Protein AF-K7LV09-F1 (afdb_monomer)

Foldseek 3Di:
DEEEEAEFDDDDPDDDDDDDDDDDDDDDDDDDDDDDDDDDDDDDDDDDDDDDDDDDDDDDDDDDDDDDDDDDDDDPPQRPCVRLLVLLVQQVVVPDQYEYEYQDQVVVVVSCVVSVHPHHYHYPLDLVVVLVVVVVVVDAYQEYHLDYFDFDQPDQDFDADPLQAGPGLCRQALSLLLNCVSCVVSNLPDPDPAGEYEREAAVCLFCVDPNQVPPPHADLAPQVCLLQRLNCPRAHVGRNSDHDGRNNRNSNSRLLSLLSLLCCCVPPCVPRVHAREYEHEPDPRPDNPDDPDPPPVSSHHSFYWYDDPPDDIDGDDGHPSSPPNVVSVVSSVSSCVSNVND

Nearest PDB structures (foldseek):
  7jk9-assembly1_A  TM=9.396E-01  e=6.382E-40  Arabidopsis thaliana
  6l1h-assembly1_A  TM=8.590E-01  e=7.031E-26  Thermosynechococcus vestitus BP-1
  6r48-assembly2_B  TM=8.684E-01  e=7.557E-25  Synechocystis sp. PCC 6803 substr. Kazusa
  6r48-assembly1_A  TM=8.499E-01  e=2.403E-24  Synechocystis sp. PCC 6803 substr. Kazusa
  6l1g-assembly1_A  TM=8.485E-01  e=1.772E-24  Synechocystis sp. PCC 6803 substr. Kazusa

Mean predicted aligned error: 14.55 Å

Organism: Glycine max (NCBI:txid3847)

Sequence (342 aa):
MVLQAASFPIAKEGKSGVSLRYTTMFGVSLSDTLKSDFSFSSLTCKREFQQKIGPLRVQSVATTTPGVTKASPEGKKTLRKGSLATAKALAETGKWHVIMTCRDFLKAERAAKSAGIAKEIVSLDSVRQFVDNFRQSGRPLDVLVCNAAVYLPTAREPTYTADGFELSVGTNHLGHFLLSRLLLEDLNKSDYPSKWLIIVGSITGNTNTLAGNVPPKANLGDLRGLAGGLNGLNTSAMIDGGSFDGTKAYKDSKVCNMFTMQEFHRRYHEETGITFASLYPGCIATTGLFREHIDPSLTKSGVYWSWNAASASFENQLSQEASDADKACKVWEISEKLTGLA

Structure (mmCIF, N/CA/C/O backbone):
data_AF-K7LV09-F1
#
_entry.id   AF-K7LV09-F1
#
loop_
_atom_site.group_PDB
_atom_site.id
_atom_site.type_symbol
_atom_site.label_atom_id
_atom_site.label_alt_id
_atom_site.label_comp_id
_atom_site.label_asym_id
_atom_site.label_entity_id
_atom_site.label_seq_id
_atom_site.pdbx_PDB_ins_code
_atom_site.Cartn_x
_atom_site.Cartn_y
_atom_site.Cartn_z
_atom_site.occupancy
_atom_site.B_iso_or_equiv
_atom_site.auth_seq_id
_atom_site.auth_comp_id
_atom_site.auth_asym_id
_atom_site.auth_atom_id
_atom_site.pdbx_PDB_model_num
ATOM 1 N N . MET A 1 1 ? -23.009 0.926 5.973 1.00 72.56 1 MET A N 1
ATOM 2 C CA . MET A 1 1 ? -22.756 0.209 4.707 1.00 72.56 1 MET A CA 1
ATOM 3 C C . MET A 1 1 ? -21.262 0.064 4.437 1.00 72.56 1 MET A C 1
ATOM 5 O O . MET A 1 1 ? -20.514 0.983 4.749 1.00 72.56 1 MET A O 1
ATOM 9 N N . VAL A 1 2 ? -20.840 -1.047 3.817 1.00 71.38 2 VAL A N 1
ATOM 10 C CA . VAL A 1 2 ? -19.471 -1.235 3.301 1.00 71.38 2 VAL A CA 1
ATOM 11 C C . VAL A 1 2 ? -19.471 -1.126 1.781 1.00 71.38 2 VAL A C 1
ATOM 13 O O . VAL A 1 2 ? -20.202 -1.854 1.108 1.00 71.38 2 VAL A O 1
ATOM 16 N N . LEU A 1 3 ? -18.617 -0.268 1.235 1.00 67.88 3 LEU A N 1
ATOM 17 C CA . LEU A 1 3 ? -18.354 -0.187 -0.194 1.00 67.88 3 LEU A CA 1
ATOM 18 C C . LEU A 1 3 ? -17.015 -0.848 -0.520 1.00 67.88 3 LEU A C 1
ATOM 20 O O . LEU A 1 3 ? -15.989 -0.473 0.042 1.00 67.88 3 LEU A O 1
ATOM 24 N N . GLN A 1 4 ? -17.004 -1.801 -1.451 1.00 68.50 4 GLN A N 1
ATOM 25 C CA . GLN A 1 4 ? -15.791 -2.506 -1.846 1.00 68.50 4 GLN A CA 1
ATOM 26 C C . GLN A 1 4 ? -15.524 -2.406 -3.351 1.00 68.50 4 GLN A C 1
ATOM 28 O O . GLN A 1 4 ? -16.256 -2.978 -4.162 1.00 68.50 4 GLN A O 1
ATOM 33 N N . ALA A 1 5 ? -14.402 -1.777 -3.710 1.00 62.22 5 ALA A N 1
ATOM 34 C CA . ALA A 1 5 ? -13.913 -1.741 -5.084 1.00 62.22 5 ALA A CA 1
ATOM 35 C C . ALA A 1 5 ? -13.233 -3.059 -5.478 1.00 62.22 5 ALA A C 1
ATOM 37 O O . ALA A 1 5 ? -12.285 -3.519 -4.829 1.00 62.22 5 ALA A O 1
ATOM 38 N N . ALA A 1 6 ? -13.704 -3.678 -6.562 1.00 56.94 6 ALA A N 1
ATOM 39 C CA . ALA A 1 6 ? -13.216 -4.952 -7.073 1.00 56.94 6 ALA A CA 1
ATOM 40 C C . ALA A 1 6 ? -12.794 -4.861 -8.552 1.00 56.94 6 ALA A C 1
ATOM 42 O O . ALA A 1 6 ? -13.498 -4.335 -9.409 1.00 56.94 6 ALA A O 1
ATOM 43 N N . SER A 1 7 ? -11.643 -5.456 -8.880 1.00 52.06 7 SER A N 1
ATOM 44 C CA . SER A 1 7 ? -11.254 -5.762 -10.262 1.00 52.06 7 SER A CA 1
ATOM 45 C C . SER A 1 7 ? -11.253 -7.274 -10.461 1.00 52.06 7 SER A C 1
ATOM 47 O O . SER A 1 7 ? -10.705 -8.007 -9.639 1.00 52.06 7 SER A O 1
ATOM 49 N N . PHE A 1 8 ? -11.848 -7.744 -11.559 1.00 30.09 8 PHE A N 1
ATOM 50 C CA . PHE A 1 8 ? -11.848 -9.159 -11.926 1.00 30.09 8 PHE A CA 1
ATOM 51 C C . PHE A 1 8 ? -11.031 -9.377 -13.212 1.00 30.09 8 PHE A C 1
ATOM 53 O O . PHE A 1 8 ? -11.475 -8.951 -14.279 1.00 30.09 8 PHE A O 1
ATOM 60 N N . PRO A 1 9 ? -9.894 -10.095 -13.182 1.00 29.08 9 PRO A N 1
ATOM 61 C CA . PRO A 1 9 ? -9.030 -10.278 -14.356 1.00 29.08 9 PRO A CA 1
ATOM 62 C C . PRO A 1 9 ? -9.709 -11.108 -15.450 1.00 29.08 9 PRO A C 1
ATOM 64 O O . PRO A 1 9 ? -10.251 -12.175 -15.156 1.00 29.08 9 PRO A O 1
ATOM 67 N N . ILE A 1 10 ? -9.733 -10.631 -16.701 1.00 27.73 10 ILE A N 1
ATOM 68 C CA . ILE A 1 10 ? -10.264 -11.365 -17.867 1.00 27.73 10 ILE A CA 1
ATOM 69 C C . ILE A 1 10 ? -9.417 -12.628 -18.081 1.00 27.73 10 ILE A C 1
ATOM 71 O O . ILE A 1 10 ? -8.216 -12.529 -18.310 1.00 27.73 10 ILE A O 1
ATOM 75 N N . ALA A 1 11 ? -10.029 -13.812 -18.025 1.00 26.08 11 ALA A N 1
ATOM 76 C CA . ALA A 1 11 ? -9.411 -15.025 -18.551 1.00 26.08 11 ALA A CA 1
ATOM 77 C C . ALA A 1 11 ? -9.856 -15.169 -20.013 1.00 26.08 11 ALA A C 1
ATOM 79 O O . ALA A 1 11 ? -11.049 -15.323 -20.268 1.00 26.08 11 ALA A O 1
ATOM 80 N N . LYS A 1 12 ? -8.925 -15.098 -20.970 1.00 28.14 12 LYS A N 1
ATOM 81 C CA . LYS A 1 12 ? -9.181 -15.564 -22.340 1.00 28.14 12 LYS A CA 1
ATOM 82 C C . LYS A 1 12 ? -9.049 -17.088 -22.351 1.00 28.14 12 LYS A C 1
ATOM 84 O O . LYS A 1 12 ? -7.968 -17.607 -22.086 1.00 28.14 12 LYS A O 1
ATOM 89 N N . GLU A 1 13 ? -10.124 -17.800 -22.671 1.00 25.55 13 GLU A N 1
ATOM 90 C CA . GLU A 1 13 ? -10.036 -19.199 -23.099 1.00 25.55 13 GLU A CA 1
ATOM 91 C C . GLU A 1 13 ? -9.519 -19.231 -24.544 1.00 25.55 13 GLU A C 1
ATOM 93 O O . GLU A 1 13 ? -10.256 -18.973 -25.490 1.00 25.55 13 GLU A O 1
ATOM 98 N N . GLY A 1 14 ? -8.224 -19.497 -24.719 1.00 29.97 14 GLY A N 1
ATOM 99 C CA . GLY A 1 14 ? -7.644 -19.826 -26.019 1.00 29.97 14 GLY A CA 1
ATOM 100 C C . GLY A 1 14 ? -7.705 -21.333 -26.237 1.00 29.97 14 GLY A C 1
ATOM 101 O O . GLY A 1 14 ? -6.955 -22.072 -25.603 1.00 29.97 14 GLY A O 1
ATOM 102 N N . LYS A 1 15 ? -8.615 -21.784 -27.106 1.00 30.14 15 LYS A N 1
ATOM 103 C CA . LYS A 1 15 ? -8.678 -23.167 -27.597 1.00 30.14 15 LYS A CA 1
ATOM 104 C C . LYS A 1 15 ? -7.378 -23.523 -28.329 1.00 30.14 15 LYS A C 1
ATOM 106 O O . LYS A 1 15 ? -6.890 -22.744 -29.143 1.00 30.14 15 LYS A O 1
ATOM 111 N N . SER A 1 16 ? -6.850 -24.709 -28.048 1.00 24.95 16 SER A N 1
ATOM 112 C CA . SER A 1 16 ? -5.755 -25.345 -28.776 1.00 24.95 16 SER A CA 1
ATOM 113 C C . SER A 1 16 ? -6.162 -25.655 -30.222 1.00 24.95 16 SER A C 1
ATOM 115 O O . SER A 1 16 ? -7.205 -26.257 -30.468 1.00 24.95 16 SER A O 1
ATOM 117 N N . GLY A 1 17 ? -5.314 -25.266 -31.173 1.00 29.50 17 GLY A N 1
ATOM 118 C CA . GLY A 1 17 ? -5.399 -25.632 -32.585 1.00 29.50 17 GLY A CA 1
ATOM 119 C C . GLY A 1 17 ? -3.986 -25.824 -33.131 1.00 29.50 17 GLY A C 1
ATOM 120 O O . GLY A 1 17 ? -3.149 -24.932 -33.039 1.00 29.50 17 GLY A O 1
ATOM 121 N N . VAL A 1 18 ? -3.717 -27.035 -33.598 1.00 28.56 18 VAL A N 1
ATOM 122 C CA . VAL A 1 18 ? -2.423 -27.586 -34.008 1.00 28.56 18 VAL A CA 1
ATOM 123 C C . VAL A 1 18 ? -2.047 -27.149 -35.437 1.00 28.56 18 VAL A C 1
ATOM 125 O O . VAL A 1 18 ? -2.887 -27.209 -36.320 1.00 28.56 18 VAL A O 1
ATOM 128 N N . SER A 1 19 ? -0.763 -26.795 -35.619 1.00 24.34 19 SER A N 1
ATOM 129 C CA . SER A 1 19 ? 0.124 -26.966 -36.798 1.00 24.34 19 SER A CA 1
ATOM 130 C C . SER A 1 19 ? -0.291 -26.462 -38.197 1.00 24.34 19 SER A C 1
ATOM 132 O O . SER A 1 19 ? -1.225 -26.982 -38.791 1.00 24.34 19 SER A O 1
ATOM 134 N N . LEU A 1 20 ? 0.532 -25.597 -38.812 1.00 28.39 20 LEU A N 1
ATOM 135 C CA . LEU A 1 20 ? 1.513 -25.990 -39.850 1.00 28.39 20 LEU A CA 1
ATOM 136 C C . LEU A 1 20 ? 2.449 -24.803 -40.178 1.00 28.39 20 LEU A C 1
ATOM 138 O O . LEU A 1 20 ? 2.003 -23.666 -40.298 1.00 28.39 20 LEU A O 1
ATOM 142 N N . ARG A 1 21 ? 3.755 -25.062 -40.318 1.00 21.75 21 ARG A N 1
ATOM 143 C CA . ARG A 1 21 ? 4.769 -24.102 -40.800 1.00 21.75 21 ARG A CA 1
ATOM 144 C C . ARG A 1 21 ? 4.755 -24.048 -42.330 1.00 21.75 21 ARG A C 1
ATOM 146 O O . ARG A 1 21 ? 4.717 -25.115 -42.925 1.00 21.75 21 ARG A O 1
ATOM 153 N N . TYR A 1 22 ? 4.952 -22.871 -42.927 1.00 26.91 22 TYR A N 1
ATOM 154 C CA . TYR A 1 22 ? 5.697 -22.709 -44.185 1.00 26.91 22 TYR A CA 1
ATOM 155 C C . TYR A 1 22 ? 6.374 -21.328 -44.226 1.00 26.91 22 TYR A C 1
ATOM 157 O O . TYR A 1 22 ? 5.780 -20.317 -43.861 1.00 26.91 22 TYR A O 1
ATOM 165 N N . THR A 1 23 ? 7.638 -21.327 -44.644 1.00 24.98 23 THR A N 1
ATOM 166 C CA . THR A 1 23 ? 8.554 -20.184 -44.771 1.00 24.98 23 THR A CA 1
ATOM 167 C C . THR A 1 23 ? 8.863 -19.983 -46.254 1.00 24.98 23 THR A C 1
ATOM 169 O O . THR A 1 23 ? 9.223 -20.978 -46.874 1.00 24.98 23 THR A O 1
ATOM 172 N N . THR A 1 24 ? 8.794 -18.751 -46.783 1.00 30.28 24 THR A N 1
ATOM 173 C CA . THR A 1 24 ? 9.610 -18.174 -47.894 1.00 30.28 24 THR A CA 1
ATOM 174 C C . THR A 1 24 ? 9.089 -16.748 -48.205 1.00 30.28 24 THR A C 1
ATOM 176 O O . THR A 1 24 ? 7.888 -16.563 -48.324 1.00 30.28 24 THR A O 1
ATOM 179 N N . MET A 1 25 ? 9.864 -15.664 -48.031 1.00 28.52 25 MET A N 1
ATOM 180 C CA . MET A 1 25 ? 10.903 -15.044 -48.894 1.00 28.52 25 MET A CA 1
ATOM 181 C C . MET A 1 25 ? 10.372 -13.937 -49.846 1.00 28.52 25 MET A C 1
ATOM 183 O O . MET A 1 25 ? 9.674 -14.235 -50.802 1.00 28.52 25 MET A O 1
ATOM 187 N N . PHE A 1 26 ? 10.837 -12.700 -49.580 1.00 27.25 26 PHE A N 1
ATOM 188 C CA . PHE A 1 26 ? 11.112 -11.541 -50.468 1.00 27.25 26 PHE A CA 1
ATOM 189 C C . PHE A 1 26 ? 10.008 -10.838 -51.297 1.00 27.25 26 PHE A C 1
ATOM 191 O O . PHE A 1 26 ? 9.290 -11.469 -52.059 1.00 27.25 26 PHE A O 1
ATOM 198 N N . GLY A 1 27 ? 10.029 -9.487 -51.286 1.00 30.02 27 GLY A N 1
ATOM 199 C CA . GLY A 1 27 ? 9.662 -8.679 -52.470 1.00 30.02 27 GLY A CA 1
ATOM 200 C C . GLY A 1 27 ? 8.940 -7.331 -52.267 1.00 30.02 27 GLY A C 1
ATOM 201 O O . GLY A 1 27 ? 7.735 -7.266 -52.430 1.00 30.02 27 GLY A O 1
ATOM 202 N N . VAL A 1 28 ? 9.700 -6.275 -51.944 1.00 30.17 28 VAL A N 1
ATOM 203 C CA . VAL A 1 28 ? 9.671 -4.880 -52.474 1.00 30.17 28 VAL A CA 1
ATOM 204 C C . VAL A 1 28 ? 8.333 -4.175 -52.854 1.00 30.17 28 VAL A C 1
ATOM 206 O O . VAL A 1 28 ? 7.691 -4.524 -53.832 1.00 30.17 28 VAL A O 1
ATOM 209 N N . SER A 1 29 ? 8.062 -3.083 -52.110 1.00 26.50 29 SER A N 1
ATOM 210 C CA . SER A 1 29 ? 7.637 -1.692 -52.452 1.00 26.50 29 SER A CA 1
ATOM 211 C C . SER A 1 29 ? 6.651 -1.361 -53.597 1.00 26.50 29 SER A C 1
ATOM 213 O O . SER A 1 29 ? 6.913 -1.706 -54.743 1.00 26.50 29 SER A O 1
ATOM 215 N N . LEU A 1 30 ? 5.652 -0.496 -53.324 1.00 31.62 30 LEU A N 1
ATOM 216 C CA . LEU A 1 30 ? 5.519 0.860 -53.913 1.00 31.62 30 LEU A CA 1
ATOM 217 C C . LEU A 1 30 ? 4.360 1.661 -53.274 1.00 31.62 30 LEU A C 1
ATOM 219 O O . LEU A 1 30 ? 3.471 1.108 -52.635 1.00 31.62 30 LEU A O 1
ATOM 223 N N . SER A 1 31 ? 4.469 2.981 -53.398 1.00 30.03 31 SER A N 1
ATOM 224 C CA . SER A 1 31 ? 3.721 4.075 -52.775 1.00 30.03 31 SER A CA 1
ATOM 225 C C . SER A 1 31 ? 2.291 4.271 -53.302 1.00 30.03 31 SER A C 1
ATOM 227 O O . SER A 1 31 ? 1.969 3.821 -54.393 1.00 30.03 31 SER A O 1
ATOM 229 N N . ASP A 1 32 ? 1.440 4.979 -52.546 1.00 32.97 32 ASP A N 1
ATOM 230 C CA . ASP A 1 32 ? 0.919 6.302 -52.948 1.00 32.97 32 ASP A CA 1
ATOM 231 C C . ASP A 1 32 ? -0.101 6.859 -51.939 1.00 32.97 32 ASP A C 1
ATOM 233 O O . ASP A 1 32 ? -0.883 6.151 -51.310 1.00 32.97 32 ASP A O 1
ATOM 237 N N . THR A 1 33 ? -0.030 8.176 -51.760 1.00 27.45 33 THR A N 1
ATOM 238 C CA . THR A 1 33 ? -0.802 8.999 -50.819 1.00 27.45 33 THR A CA 1
ATOM 239 C C . THR A 1 33 ? -1.766 9.845 -51.644 1.00 27.45 33 THR A C 1
ATOM 241 O O . THR A 1 33 ? -1.297 10.415 -52.620 1.00 27.45 33 THR A O 1
ATOM 244 N N . LEU A 1 34 ? -3.040 10.011 -51.257 1.00 31.53 34 LEU A N 1
ATOM 245 C CA . LEU A 1 34 ? -3.811 11.253 -51.476 1.00 31.53 34 LEU A CA 1
ATOM 246 C C . LEU A 1 34 ? -5.162 11.252 -50.726 1.00 31.53 34 LEU A C 1
ATOM 248 O O . LEU A 1 34 ? -5.770 10.217 -50.478 1.00 31.53 34 LEU A O 1
ATOM 252 N N . LYS A 1 35 ? -5.557 12.467 -50.329 1.00 25.17 35 LYS A N 1
ATOM 253 C CA . LYS A 1 35 ? -6.617 12.892 -49.396 1.00 25.17 35 LYS A CA 1
ATOM 254 C C . LYS A 1 35 ? -8.035 12.854 -49.990 1.00 25.17 35 LYS A C 1
ATOM 256 O O . LYS A 1 35 ? -8.186 13.114 -51.178 1.00 25.17 35 LYS A O 1
ATOM 261 N N . SER A 1 36 ? -9.057 12.778 -49.128 1.00 32.66 36 SER A N 1
ATOM 262 C CA . SER A 1 36 ? -10.325 13.511 -49.325 1.00 32.66 36 SER A CA 1
ATOM 263 C C . SER A 1 36 ? -11.127 13.653 -48.021 1.00 32.66 36 SER A C 1
ATOM 265 O O . SER A 1 36 ? -11.430 12.654 -47.369 1.00 32.66 36 SER A O 1
ATOM 267 N N . ASP A 1 37 ? -11.479 14.896 -47.687 1.00 26.28 37 ASP A N 1
ATOM 268 C CA . ASP A 1 37 ? -12.370 15.319 -46.600 1.00 26.28 37 ASP A CA 1
ATOM 269 C C . ASP A 1 37 ? -13.847 15.004 -46.897 1.00 26.28 37 ASP A C 1
ATOM 271 O O . ASP A 1 37 ? -14.270 15.106 -48.047 1.00 26.28 37 ASP A O 1
ATOM 275 N N . PHE A 1 38 ? -14.659 14.743 -45.864 1.00 30.56 38 PHE A N 1
ATOM 276 C CA . PHE A 1 38 ? -16.109 14.983 -45.903 1.00 30.56 38 PHE A CA 1
ATOM 277 C C . PHE A 1 38 ? -16.642 15.410 -44.526 1.00 30.56 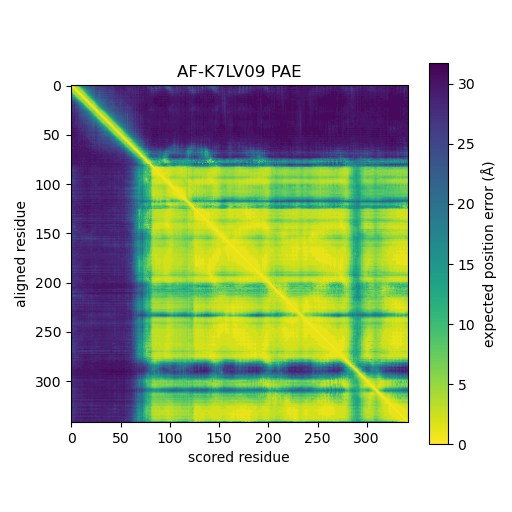38 PHE A C 1
ATOM 279 O O . PHE A 1 38 ? -16.476 14.719 -43.522 1.00 30.56 38 PHE A O 1
ATOM 286 N N . SER A 1 39 ? -17.305 16.565 -44.519 1.00 24.53 39 SER A N 1
ATOM 287 C CA . SER A 1 39 ? -18.117 17.137 -43.441 1.00 24.53 39 SER A CA 1
ATOM 288 C C . SER A 1 39 ? -19.594 16.840 -43.720 1.00 24.53 39 SER A C 1
ATOM 290 O O . SER A 1 39 ? -20.009 16.919 -44.876 1.00 24.53 39 SER A O 1
ATOM 292 N N . PHE A 1 40 ? -20.395 16.555 -42.686 1.00 30.44 40 PHE A N 1
ATOM 293 C CA . PHE A 1 40 ? -21.850 16.735 -42.740 1.00 30.44 40 PHE A CA 1
ATOM 294 C C . PHE A 1 40 ? -22.428 17.116 -41.371 1.00 30.44 40 PHE A C 1
ATOM 296 O O . PHE A 1 40 ? -22.152 16.486 -40.350 1.00 30.44 40 PHE A O 1
ATOM 303 N N . SER A 1 41 ? -23.237 18.174 -41.380 1.00 26.55 41 SER A N 1
ATOM 304 C CA . SER A 1 41 ? -23.929 18.774 -40.243 1.00 26.55 41 SER A CA 1
ATOM 305 C C . SER A 1 41 ? -25.352 18.234 -40.059 1.00 26.55 41 SER A C 1
ATOM 307 O O . SER A 1 41 ? -26.046 17.988 -41.039 1.00 26.55 41 SER A O 1
ATOM 309 N N . SER A 1 42 ? -25.782 18.214 -38.789 1.00 25.05 42 SER A N 1
ATOM 310 C CA . SER A 1 42 ? -27.141 18.436 -38.252 1.00 25.05 42 SER A CA 1
ATOM 311 C C . SER A 1 42 ? -28.324 17.627 -38.800 1.00 25.05 42 SER A C 1
ATOM 313 O O . SER A 1 42 ? -28.658 17.751 -39.969 1.00 25.05 42 SER A O 1
ATOM 315 N N . LEU A 1 43 ? -29.079 16.980 -37.901 1.00 32.59 43 LEU A N 1
ATOM 316 C CA . LEU A 1 43 ? -30.551 17.043 -37.860 1.00 32.59 43 LEU A CA 1
ATOM 317 C C . LEU A 1 43 ? -31.088 16.434 -36.551 1.00 32.59 43 LEU A C 1
ATOM 319 O O . LEU A 1 43 ? -30.740 15.328 -36.147 1.00 32.59 43 LEU A O 1
ATOM 323 N N . THR A 1 44 ? -31.940 17.207 -35.889 1.00 25.27 44 THR A N 1
ATOM 324 C CA . THR A 1 44 ? -32.637 16.943 -34.626 1.00 25.27 44 THR A CA 1
ATOM 325 C C . THR A 1 44 ? -33.973 16.242 -34.899 1.00 25.27 44 THR A C 1
ATOM 327 O O . THR A 1 44 ? -34.702 16.678 -35.786 1.00 25.27 44 THR A O 1
ATOM 330 N N . CYS A 1 45 ? -34.382 15.246 -34.102 1.00 26.81 45 CYS A N 1
ATOM 331 C CA . CYS A 1 45 ? -35.805 14.893 -33.965 1.00 26.81 45 CYS A CA 1
ATOM 332 C C . CYS A 1 45 ? -36.095 14.177 -32.632 1.00 26.81 45 CYS A C 1
ATOM 334 O O . CYS A 1 45 ? -35.519 13.134 -32.336 1.00 26.81 45 CYS A O 1
ATOM 336 N N . LYS A 1 46 ? -37.007 14.751 -31.837 1.00 26.41 46 LYS A N 1
ATOM 337 C CA . LYS A 1 46 ? -37.660 14.135 -30.670 1.00 26.41 46 LYS A CA 1
ATOM 338 C C . LYS A 1 46 ? -38.927 13.403 -31.128 1.00 26.41 46 LYS A C 1
ATOM 340 O O . LYS A 1 46 ? -39.677 13.981 -31.911 1.00 26.41 46 LYS A O 1
ATOM 345 N N . ARG A 1 47 ? -39.245 12.243 -30.540 1.00 30.25 47 ARG A N 1
ATOM 346 C CA . ARG A 1 47 ? -40.634 11.783 -30.317 1.00 30.25 47 ARG A CA 1
ATOM 347 C C . ARG A 1 47 ? -40.692 10.700 -29.234 1.00 30.25 47 ARG A C 1
ATOM 349 O O . ARG A 1 47 ? -39.996 9.695 -29.316 1.00 30.25 47 ARG A O 1
ATOM 356 N N . GLU A 1 48 ? -41.520 10.953 -28.225 1.00 25.53 48 GLU A N 1
ATOM 357 C CA . GLU A 1 48 ? -41.921 10.032 -27.160 1.00 25.53 48 GLU A CA 1
ATOM 358 C C . GLU A 1 48 ? -42.967 9.027 -27.664 1.00 25.53 48 GLU A C 1
ATOM 360 O O . GLU A 1 48 ? -43.806 9.367 -28.501 1.00 25.53 48 GLU A O 1
ATOM 365 N N . PHE A 1 49 ? -42.978 7.820 -27.090 1.00 30.16 49 PHE A N 1
ATOM 366 C CA . PHE A 1 49 ? -44.155 6.950 -27.078 1.00 30.16 49 PHE A CA 1
ATOM 367 C C . PHE A 1 49 ? -44.201 6.169 -25.757 1.00 30.16 49 PHE A C 1
ATOM 369 O O . PHE A 1 49 ? -43.300 5.388 -25.452 1.00 30.16 49 PHE A O 1
ATOM 376 N N . GLN A 1 50 ? -45.246 6.403 -24.958 1.00 27.19 50 GLN A N 1
ATOM 377 C CA . GLN A 1 50 ? -45.615 5.575 -23.810 1.00 27.19 50 GLN A CA 1
ATOM 378 C C . GLN A 1 50 ? -46.576 4.470 -24.257 1.00 27.19 50 GLN A C 1
ATOM 380 O O . GLN A 1 50 ? -47.557 4.754 -24.941 1.00 27.19 50 GLN A O 1
ATOM 385 N N . GLN A 1 51 ? -46.387 3.242 -23.766 1.00 33.16 51 GLN A N 1
ATOM 386 C CA . GLN A 1 51 ? -47.486 2.284 -23.625 1.00 33.16 51 GLN A CA 1
ATOM 387 C C . GLN A 1 51 ? -47.253 1.340 -22.432 1.00 33.16 51 GLN A C 1
ATOM 389 O O . GLN A 1 51 ? -46.229 0.671 -22.329 1.00 33.16 51 GLN A O 1
ATOM 394 N N . LYS A 1 52 ? -48.229 1.336 -21.514 1.00 27.77 52 LYS A N 1
ATOM 395 C CA . LYS A 1 52 ? -48.389 0.448 -20.350 1.00 27.77 52 LYS A CA 1
ATOM 396 C C . LYS A 1 52 ? -48.944 -0.909 -20.785 1.00 27.77 52 LYS A C 1
ATOM 398 O O . LYS A 1 52 ? -49.978 -0.893 -21.441 1.00 27.77 52 LYS A O 1
ATOM 403 N N . ILE A 1 53 ? -48.414 -2.028 -20.275 1.00 33.19 53 ILE A N 1
ATOM 404 C CA . ILE A 1 53 ? -49.180 -3.270 -20.022 1.00 33.19 53 ILE A CA 1
ATOM 405 C C . ILE A 1 53 ? -48.631 -3.953 -18.750 1.00 33.19 53 ILE A C 1
ATOM 407 O O . ILE A 1 53 ? -47.422 -4.083 -18.583 1.00 33.19 53 ILE A O 1
ATOM 411 N N . GLY A 1 54 ? -49.541 -4.319 -17.837 1.00 27.83 54 GLY A N 1
ATOM 412 C CA . GLY A 1 54 ? -49.298 -4.987 -16.549 1.00 27.83 54 GLY A CA 1
ATOM 413 C C . GLY A 1 54 ? -49.180 -6.525 -16.624 1.00 27.83 54 GLY A C 1
ATOM 414 O O . GLY A 1 54 ? -49.109 -7.079 -17.716 1.00 27.83 54 GLY A O 1
ATOM 415 N N . PRO A 1 55 ? -49.118 -7.223 -15.470 1.00 30.84 55 PRO A N 1
ATOM 416 C CA . PRO A 1 55 ? -48.173 -8.322 -15.241 1.00 30.84 55 PRO A CA 1
ATOM 417 C C . PRO A 1 55 ? -48.753 -9.735 -15.430 1.00 30.84 55 PRO A C 1
ATOM 419 O O . PRO A 1 55 ? -49.948 -9.956 -15.252 1.00 30.84 55 PRO A O 1
ATOM 422 N N . LEU A 1 56 ? -47.875 -10.720 -15.671 1.00 28.08 56 LEU A N 1
ATOM 423 C CA . LEU A 1 56 ? -48.198 -12.150 -15.582 1.00 28.08 56 LEU A CA 1
ATOM 424 C C . LEU A 1 56 ? -47.108 -12.927 -14.824 1.00 28.08 56 LEU A C 1
ATOM 426 O O . LEU A 1 56 ? -45.919 -12.821 -15.116 1.00 28.08 56 LEU A O 1
ATOM 430 N N . ARG A 1 57 ? -47.549 -13.726 -13.849 1.00 22.42 57 ARG A N 1
ATOM 431 C CA . ARG A 1 57 ? -46.771 -14.677 -13.044 1.00 22.42 57 ARG A CA 1
ATOM 432 C C . ARG A 1 57 ? -46.915 -16.066 -13.669 1.00 22.42 57 ARG A C 1
ATOM 434 O O . ARG A 1 57 ? -48.041 -16.491 -13.900 1.00 22.42 57 ARG A O 1
ATOM 441 N N . VAL A 1 58 ? -45.815 -16.794 -13.866 1.00 28.72 58 VAL A N 1
ATOM 442 C CA . VAL A 1 58 ? -45.840 -18.232 -14.197 1.00 28.72 58 VAL A CA 1
ATOM 443 C C . VAL A 1 58 ? -44.816 -18.967 -13.330 1.00 28.72 58 VAL A C 1
ATOM 445 O O . VAL A 1 58 ? -43.632 -18.641 -13.338 1.00 28.72 58 VAL A O 1
ATOM 448 N N . GLN A 1 59 ? -45.293 -19.952 -12.567 1.00 21.92 59 GLN A N 1
ATOM 449 C CA . GLN A 1 59 ? -44.502 -21.033 -11.974 1.00 21.92 59 GLN A CA 1
ATOM 450 C C . GLN A 1 59 ? -44.627 -22.267 -12.874 1.00 21.92 59 GLN A C 1
ATOM 452 O O . GLN A 1 59 ? -45.721 -22.571 -13.342 1.00 21.92 59 GLN A O 1
ATOM 457 N N . SER A 1 60 ? -43.541 -23.021 -13.041 1.00 27.78 60 SER A N 1
ATOM 458 C CA . SER A 1 60 ? -43.618 -24.456 -13.328 1.00 27.78 60 SER A CA 1
ATOM 459 C C . SER A 1 60 ? -42.444 -25.190 -12.670 1.00 27.78 60 SER A C 1
ATOM 461 O O . SER A 1 60 ? -41.321 -24.692 -12.609 1.00 27.78 60 SER A O 1
ATOM 463 N N . VAL A 1 61 ? -42.782 -26.343 -12.100 1.00 23.81 61 VAL A N 1
ATOM 464 C CA . VAL A 1 61 ? -41.979 -27.313 -11.341 1.00 23.81 61 VAL A CA 1
ATOM 465 C C . VAL A 1 61 ? -41.975 -28.618 -12.145 1.00 23.81 61 VAL A C 1
ATOM 467 O O . VAL A 1 61 ? -42.980 -28.859 -12.812 1.00 23.81 61 VAL A O 1
ATOM 470 N N . ALA A 1 62 ? -40.911 -29.435 -12.013 1.00 27.89 62 ALA A N 1
ATOM 471 C CA . ALA A 1 62 ? -40.806 -30.907 -12.216 1.00 27.89 62 ALA A CA 1
ATOM 472 C C . ALA A 1 62 ? -39.565 -31.288 -13.063 1.00 27.89 62 ALA A C 1
ATOM 474 O O . ALA A 1 62 ? -39.269 -30.582 -14.016 1.00 27.89 62 ALA A O 1
ATOM 475 N N . THR A 1 63 ? -38.796 -32.373 -12.881 1.00 30.81 63 THR A N 1
ATOM 476 C CA . THR A 1 63 ? -38.743 -33.496 -11.922 1.00 30.81 63 THR A CA 1
ATOM 477 C C . THR A 1 63 ? -37.425 -34.285 -12.172 1.00 30.81 63 THR A C 1
ATOM 479 O O . THR A 1 63 ? -36.887 -34.255 -13.274 1.00 30.81 63 THR A O 1
ATOM 482 N N . THR A 1 64 ? -36.927 -34.924 -11.102 1.00 27.61 64 THR A N 1
AT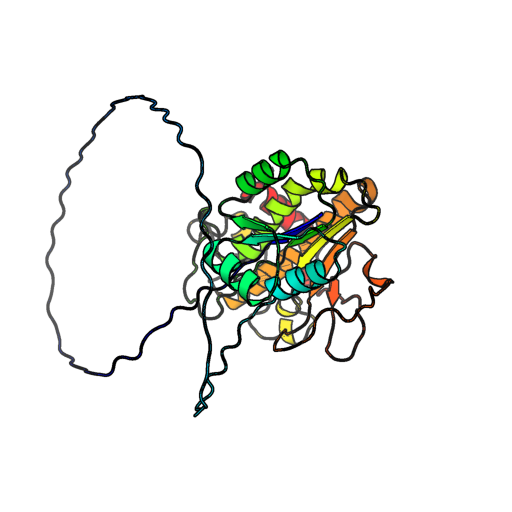OM 483 C CA . THR A 1 64 ? -35.888 -35.976 -10.855 1.00 27.61 64 THR A CA 1
ATOM 484 C C . THR A 1 64 ? -35.437 -36.899 -12.025 1.00 27.61 64 THR A C 1
ATOM 486 O O . THR A 1 64 ? -36.204 -37.074 -12.959 1.00 27.61 64 THR A O 1
ATOM 489 N N . THR A 1 65 ? -34.284 -37.607 -12.080 1.00 30.97 65 THR A N 1
ATOM 490 C CA . THR A 1 65 ? -33.400 -38.302 -11.089 1.00 30.97 65 THR A CA 1
ATOM 491 C C . THR A 1 65 ? -32.089 -38.818 -11.800 1.00 30.97 65 THR A C 1
ATOM 493 O O . THR A 1 65 ? -31.994 -38.676 -13.016 1.00 30.97 65 THR A O 1
ATOM 496 N N . PRO A 1 66 ? -31.068 -39.395 -11.101 1.00 35.56 66 PRO A N 1
ATOM 497 C CA . PRO A 1 66 ? -29.626 -39.279 -11.438 1.00 35.56 66 PRO A CA 1
ATOM 498 C C . PRO A 1 66 ? -28.872 -40.572 -11.872 1.00 35.56 66 PRO A C 1
ATOM 500 O O . PRO A 1 66 ? -29.400 -41.673 -11.751 1.00 35.56 66 PRO A O 1
ATOM 503 N N . GLY A 1 67 ? -27.581 -40.449 -12.260 1.00 31.55 67 GLY A N 1
ATOM 504 C CA . GLY A 1 67 ? -26.643 -41.588 -12.397 1.00 31.55 67 GLY A CA 1
ATOM 505 C C . GLY A 1 67 ? -25.178 -41.276 -12.809 1.00 31.55 67 GLY A C 1
ATOM 506 O O . GLY A 1 67 ? -24.888 -41.125 -13.985 1.00 31.55 67 GLY A O 1
ATOM 507 N N . VAL A 1 68 ? -24.274 -41.224 -11.814 1.00 30.75 68 VAL A N 1
ATOM 508 C CA . VAL A 1 68 ? -22.885 -41.774 -11.718 1.00 30.75 68 VAL A CA 1
ATOM 509 C C . VAL A 1 68 ? -21.788 -41.500 -12.795 1.00 30.75 68 VAL A C 1
ATOM 511 O O . VAL A 1 68 ? -21.730 -42.107 -13.856 1.00 30.75 68 VAL A O 1
ATOM 514 N N . THR A 1 69 ? -20.826 -40.657 -12.376 1.00 26.33 69 THR A N 1
ATOM 515 C CA . THR A 1 69 ? -19.344 -40.565 -12.565 1.00 26.33 69 THR A CA 1
ATOM 516 C C . THR A 1 69 ? -18.545 -41.335 -13.640 1.00 26.33 69 THR A C 1
ATOM 518 O O . THR A 1 69 ? -18.520 -42.563 -13.646 1.00 26.33 69 THR A O 1
ATOM 521 N N . LYS A 1 70 ? -17.607 -40.605 -14.286 1.00 30.62 70 LYS A N 1
ATOM 522 C CA . LYS A 1 70 ? -16.145 -40.896 -14.299 1.00 30.62 70 LYS A CA 1
ATOM 523 C C . LYS A 1 70 ? -15.310 -39.631 -14.605 1.00 30.62 70 LYS A C 1
ATOM 525 O O . LYS A 1 70 ? -15.709 -38.802 -15.414 1.00 30.62 70 LYS A O 1
ATOM 530 N N . ALA A 1 71 ? -14.179 -39.486 -13.910 1.00 28.75 71 ALA A N 1
ATOM 531 C CA . ALA A 1 71 ? -13.302 -38.308 -13.851 1.00 28.75 71 ALA A CA 1
ATOM 532 C C . ALA A 1 71 ? -12.070 -38.383 -14.780 1.00 28.75 71 ALA A C 1
ATOM 534 O O . ALA A 1 71 ? -11.659 -39.489 -15.130 1.00 28.75 71 ALA A O 1
ATOM 535 N N . SER A 1 72 ? -11.461 -37.214 -15.078 1.00 28.95 72 SER A N 1
ATOM 536 C CA . SER A 1 72 ? -10.002 -36.893 -15.126 1.00 28.95 72 SER A CA 1
ATOM 537 C C . SER A 1 72 ? -9.659 -35.838 -16.214 1.00 28.95 72 SER A C 1
ATOM 539 O O . SER A 1 72 ? -10.324 -35.851 -17.250 1.00 28.95 72 SER A O 1
ATOM 541 N N . PRO A 1 73 ? -8.610 -34.982 -16.095 1.00 35.38 73 PRO A N 1
ATOM 542 C CA . PRO A 1 73 ? -7.844 -34.554 -14.919 1.00 35.38 73 PRO A CA 1
ATOM 543 C C . PRO A 1 73 ? -7.817 -33.025 -14.702 1.00 35.38 73 PRO A C 1
ATOM 545 O O . PRO A 1 73 ? -8.182 -32.197 -15.536 1.00 35.38 73 PRO A O 1
ATOM 548 N N . GLU A 1 74 ? -7.313 -32.690 -13.523 1.00 25.06 74 GLU A N 1
ATOM 549 C CA . GLU A 1 74 ? -7.015 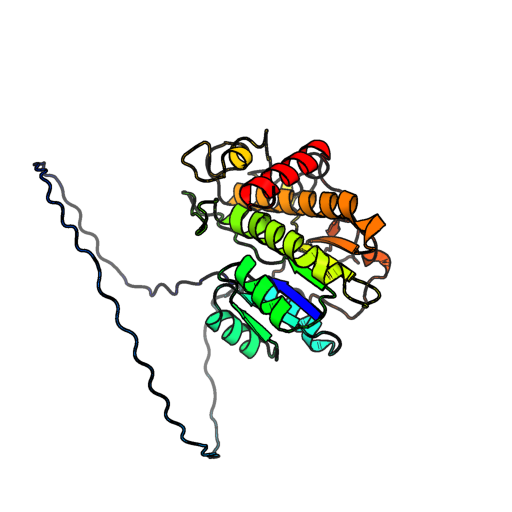-31.385 -12.952 1.00 25.06 74 GLU A CA 1
ATOM 550 C C . GLU A 1 74 ? -6.192 -30.451 -13.860 1.00 25.06 74 GLU A C 1
ATOM 552 O O . GLU A 1 74 ? -5.015 -30.672 -14.132 1.00 25.06 74 GLU A O 1
ATOM 557 N N . GLY A 1 75 ? -6.777 -29.307 -14.211 1.00 25.75 75 GLY A N 1
ATOM 558 C CA . GLY A 1 75 ? -6.030 -28.076 -14.447 1.00 25.75 75 GLY A CA 1
ATOM 559 C C . GLY A 1 75 ? -6.240 -27.160 -13.248 1.00 25.75 75 GLY A C 1
ATOM 560 O O . GLY A 1 75 ? -7.351 -26.667 -13.049 1.00 25.75 75 GLY A O 1
ATOM 561 N N . LYS A 1 76 ? -5.203 -26.928 -12.433 1.00 22.67 76 LYS A N 1
ATOM 562 C CA . LYS A 1 76 ? -5.235 -25.960 -11.321 1.00 22.67 76 LYS A CA 1
ATOM 563 C C . LYS A 1 76 ? -5.545 -24.553 -11.859 1.00 22.67 76 LYS A C 1
ATOM 565 O O . LYS A 1 76 ? -4.647 -23.793 -12.206 1.00 22.67 76 LYS A O 1
ATOM 570 N N . LYS A 1 77 ? -6.829 -24.189 -11.931 1.00 23.55 77 LYS A N 1
ATOM 571 C CA . LYS A 1 77 ? -7.288 -22.818 -12.193 1.00 23.55 77 LYS A CA 1
ATOM 572 C C . LYS A 1 77 ? -7.248 -22.040 -10.875 1.00 23.55 77 LYS A C 1
ATOM 574 O O . LYS A 1 77 ? -8.223 -22.014 -10.129 1.00 23.55 77 LYS A O 1
ATOM 579 N N . THR A 1 78 ? -6.118 -21.402 -10.574 1.00 22.95 78 THR A N 1
ATOM 580 C CA . THR A 1 78 ? -5.985 -20.498 -9.420 1.00 22.95 78 THR A CA 1
ATOM 581 C C . THR A 1 78 ? -6.784 -19.217 -9.677 1.00 22.95 78 THR A C 1
ATOM 583 O O . THR A 1 78 ? -6.267 -18.239 -10.218 1.00 22.95 78 THR A O 1
ATOM 586 N N . LEU A 1 79 ? -8.072 -19.209 -9.323 1.00 24.69 79 LEU A N 1
ATOM 587 C CA . LEU A 1 79 ? -8.890 -17.998 -9.378 1.00 24.69 79 LEU A CA 1
ATOM 588 C C . LEU A 1 79 ? -8.519 -17.097 -8.191 1.00 24.69 79 LEU A C 1
ATOM 590 O O . LEU A 1 79 ? -8.920 -17.354 -7.057 1.00 24.69 79 LEU A O 1
ATOM 594 N N . ARG A 1 80 ? -7.743 -16.036 -8.439 1.00 31.62 80 ARG A N 1
ATOM 595 C CA . ARG A 1 80 ? -7.404 -15.021 -7.426 1.00 31.62 80 ARG A CA 1
ATOM 596 C C . ARG A 1 80 ? -8.666 -14.212 -7.070 1.00 31.62 80 ARG A C 1
ATOM 598 O O . ARG A 1 80 ? -8.979 -13.223 -7.722 1.00 31.62 80 ARG A O 1
ATOM 605 N N . LYS A 1 81 ? -9.418 -14.671 -6.062 1.00 45.03 81 LYS A N 1
ATOM 606 C CA . LYS A 1 81 ? -10.732 -14.151 -5.612 1.00 45.03 81 LYS A CA 1
ATOM 607 C C . LYS A 1 81 ? -10.650 -13.124 -4.465 1.00 45.03 81 LYS A C 1
ATOM 609 O O . LYS A 1 81 ? -11.606 -13.000 -3.709 1.00 45.03 81 LYS A O 1
ATOM 614 N N . GLY A 1 82 ? -9.538 -12.399 -4.308 1.00 51.25 82 GLY A N 1
ATOM 615 C CA . GLY A 1 82 ? -9.303 -11.548 -3.126 1.00 51.25 82 GLY A CA 1
ATOM 616 C C . GLY A 1 82 ? -10.458 -10.587 -2.807 1.00 51.25 82 GLY A C 1
ATOM 617 O O . GLY A 1 82 ? -10.928 -10.554 -1.677 1.00 51.25 82 GLY A O 1
ATOM 618 N N . SER A 1 83 ? -11.003 -9.900 -3.821 1.00 69.94 83 SER A N 1
ATOM 619 C CA . SER A 1 83 ? -12.169 -9.023 -3.639 1.00 69.94 83 SER A CA 1
ATOM 620 C C . SER A 1 83 ? -13.422 -9.778 -3.182 1.00 69.94 83 SER A C 1
ATOM 622 O O . SER A 1 83 ? -14.097 -9.383 -2.237 1.00 69.94 83 SER A O 1
ATOM 624 N N . LEU A 1 84 ? -13.728 -10.891 -3.840 1.00 76.88 84 LEU A N 1
ATOM 625 C CA . LEU A 1 84 ? -14.926 -11.679 -3.578 1.00 76.88 84 LEU A CA 1
ATOM 626 C C . LEU A 1 84 ? -14.927 -12.288 -2.169 1.00 76.88 84 LEU A C 1
ATOM 628 O O . LEU A 1 84 ? -15.984 -12.400 -1.559 1.00 76.88 84 LEU A O 1
ATOM 632 N N . ALA A 1 85 ? -13.754 -12.666 -1.655 1.00 79.12 85 ALA A N 1
ATOM 633 C CA . ALA A 1 85 ? -13.610 -13.223 -0.313 1.00 79.12 85 ALA A CA 1
ATOM 634 C C . ALA A 1 85 ? -13.972 -12.200 0.776 1.00 79.12 85 ALA A C 1
ATOM 636 O O . ALA A 1 85 ? -14.736 -12.531 1.677 1.00 79.12 85 ALA A O 1
ATOM 637 N N . THR A 1 86 ? -13.500 -10.953 0.657 1.00 81.81 86 THR A N 1
ATOM 638 C CA . THR A 1 86 ? -13.875 -9.867 1.579 1.00 81.81 86 THR A CA 1
ATOM 639 C C . THR A 1 86 ? -15.374 -9.587 1.534 1.00 81.81 86 THR A C 1
ATOM 641 O O . THR A 1 86 ? -16.018 -9.557 2.580 1.00 81.81 86 THR A O 1
ATOM 644 N N . ALA A 1 87 ? -15.952 -9.464 0.333 1.00 83.75 87 ALA A N 1
ATOM 645 C CA . ALA A 1 87 ? -17.382 -9.209 0.184 1.00 83.75 87 ALA A CA 1
ATOM 646 C C . ALA A 1 87 ? -18.222 -10.340 0.787 1.00 83.75 87 ALA A C 1
ATOM 648 O O . ALA A 1 87 ? -19.213 -10.078 1.466 1.00 83.75 87 ALA A O 1
ATOM 649 N N . LYS A 1 88 ? -17.800 -11.593 0.576 1.00 84.56 88 LYS A N 1
ATOM 650 C CA . LYS A 1 88 ? -18.444 -12.778 1.142 1.00 84.56 88 LYS A CA 1
ATOM 651 C C . LYS A 1 88 ? -18.387 -12.775 2.666 1.00 84.56 88 LYS A C 1
ATOM 653 O O . LYS A 1 88 ? -19.426 -12.897 3.298 1.00 84.56 88 LYS A O 1
ATOM 658 N N . ALA A 1 89 ? -17.208 -12.589 3.248 1.00 84.69 89 ALA A N 1
ATOM 659 C CA . ALA A 1 89 ? -17.058 -12.629 4.695 1.00 84.69 89 ALA A CA 1
ATOM 660 C C . ALA A 1 89 ? -17.857 -11.520 5.389 1.00 84.69 89 ALA A C 1
ATOM 662 O O . ALA A 1 89 ? -18.553 -11.782 6.363 1.00 84.69 89 ALA A O 1
ATOM 663 N N . LEU A 1 90 ? -17.841 -10.298 4.844 1.00 84.75 90 LEU A N 1
ATOM 664 C CA . LEU A 1 90 ? -18.678 -9.204 5.345 1.00 84.75 90 LEU A CA 1
ATOM 665 C C . LEU A 1 90 ? -20.170 -9.526 5.201 1.00 84.75 90 LEU A C 1
ATOM 667 O O . LEU A 1 90 ? -20.949 -9.262 6.118 1.00 84.75 90 LEU A O 1
ATOM 671 N N . ALA A 1 91 ? -20.567 -10.115 4.070 1.00 84.12 91 ALA A N 1
ATOM 672 C CA . ALA A 1 91 ? -21.940 -10.528 3.814 1.00 84.12 91 ALA A CA 1
ATOM 673 C C . ALA A 1 91 ? -22.450 -11.562 4.823 1.00 84.12 91 ALA A C 1
ATOM 675 O O . ALA A 1 91 ? -23.568 -11.408 5.314 1.00 84.12 91 ALA A O 1
ATOM 676 N N . GLU A 1 92 ? -21.636 -12.572 5.131 1.00 85.94 92 GLU A N 1
ATOM 677 C CA . GLU A 1 92 ? -21.969 -13.682 6.031 1.00 85.94 92 GLU A CA 1
ATOM 678 C C . GLU A 1 92 ? -22.147 -13.236 7.486 1.00 85.94 92 GLU A C 1
ATOM 680 O O . GLU A 1 92 ? -22.909 -13.859 8.216 1.00 85.94 92 GLU A O 1
ATOM 685 N N . THR A 1 93 ? -21.552 -12.109 7.898 1.00 85.62 93 THR A N 1
ATOM 686 C CA . THR A 1 93 ? -21.798 -11.560 9.245 1.00 85.62 93 THR A CA 1
ATOM 687 C C . THR A 1 93 ? -23.242 -11.100 9.472 1.00 85.62 93 THR A C 1
ATOM 689 O O . THR A 1 93 ? -23.632 -10.875 10.615 1.00 85.62 93 THR A O 1
ATOM 692 N N . GLY A 1 94 ? -24.005 -10.832 8.404 1.00 84.94 94 GLY A N 1
ATOM 693 C CA . GLY A 1 94 ? -25.340 -10.223 8.468 1.00 84.94 94 GLY A CA 1
ATOM 694 C C . GLY A 1 94 ? -25.374 -8.754 8.925 1.00 84.94 94 GLY A C 1
ATOM 695 O O . GLY A 1 94 ? -26.391 -8.092 8.748 1.00 84.94 94 GLY A O 1
ATOM 696 N N . LYS A 1 95 ? -24.268 -8.214 9.454 1.00 84.75 95 LYS A N 1
ATOM 697 C CA . LYS A 1 95 ? -24.167 -6.841 9.981 1.00 84.75 95 LYS A CA 1
ATOM 698 C C . LYS A 1 95 ? -24.007 -5.789 8.888 1.00 84.75 95 LYS A C 1
ATOM 700 O O . LYS A 1 95 ? -24.380 -4.636 9.075 1.00 84.75 95 LYS A O 1
ATOM 705 N N . TRP A 1 96 ? -23.438 -6.181 7.749 1.00 86.81 96 TRP A N 1
ATOM 706 C CA . TRP A 1 96 ? -23.057 -5.253 6.693 1.00 86.81 96 TRP A CA 1
ATOM 707 C C . TRP A 1 96 ? -23.930 -5.395 5.446 1.00 86.81 96 TRP A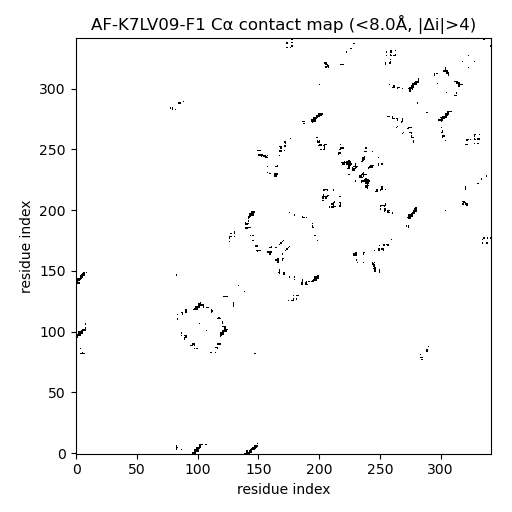 C 1
ATOM 709 O O . TRP A 1 96 ? -24.045 -6.467 4.832 1.00 86.81 96 TRP A O 1
ATOM 719 N N . HIS A 1 97 ? -24.463 -4.263 4.984 1.00 88.31 97 HIS A N 1
ATOM 720 C CA . HIS A 1 97 ? -24.811 -4.121 3.575 1.00 88.31 97 HIS A CA 1
ATOM 721 C C . HIS A 1 97 ? -23.537 -3.859 2.779 1.00 88.31 97 HIS A C 1
ATOM 723 O O . HIS A 1 97 ? -22.865 -2.860 3.029 1.00 88.31 97 HIS A O 1
ATOM 729 N N . VAL A 1 98 ? -23.211 -4.755 1.851 1.00 88.50 98 VAL A N 1
ATOM 730 C CA . VAL A 1 98 ? -21.999 -4.677 1.028 1.00 88.50 98 VAL A CA 1
ATOM 731 C C . VAL A 1 98 ? -22.399 -4.272 -0.384 1.00 88.50 98 VAL A C 1
ATOM 733 O O . VAL A 1 98 ? -23.212 -4.962 -1.000 1.00 88.50 98 VAL A O 1
ATOM 736 N N . ILE A 1 99 ? -21.813 -3.187 -0.887 1.00 88.62 99 ILE A N 1
ATOM 737 C CA . ILE A 1 99 ? -21.862 -2.810 -2.302 1.00 88.62 99 ILE A CA 1
ATOM 738 C C . ILE A 1 99 ? -20.545 -3.238 -2.943 1.00 88.62 99 ILE A C 1
ATOM 740 O O . ILE A 1 99 ? -19.470 -2.785 -2.547 1.00 88.62 99 ILE A O 1
ATOM 744 N N . MET A 1 100 ? -20.623 -4.114 -3.939 1.00 87.56 100 MET A N 1
ATOM 745 C CA . MET A 1 100 ? -19.474 -4.531 -4.734 1.00 87.56 100 MET A CA 1
ATOM 746 C C . MET A 1 100 ? -19.413 -3.713 -6.020 1.00 87.56 100 MET A C 1
ATOM 748 O O . MET A 1 100 ? -20.267 -3.869 -6.892 1.00 87.56 100 MET A O 1
ATOM 752 N N . THR A 1 101 ? -18.384 -2.887 -6.187 1.00 85.12 101 THR A N 1
ATOM 753 C CA . THR A 1 101 ? -18.202 -2.121 -7.427 1.00 85.12 101 THR A CA 1
ATOM 754 C C . THR A 1 101 ? -17.225 -2.820 -8.352 1.00 85.12 101 THR A C 1
ATOM 756 O O . THR A 1 101 ? -16.156 -3.265 -7.931 1.00 85.12 101 THR A O 1
ATOM 759 N N . CYS A 1 102 ? -17.619 -2.990 -9.612 1.00 81.56 102 CYS A N 1
ATOM 760 C CA . CYS A 1 102 ? -16.898 -3.825 -10.566 1.00 81.56 102 CYS A CA 1
ATOM 761 C C . CYS A 1 102 ? -16.926 -3.202 -11.961 1.00 81.56 102 CYS A C 1
ATOM 763 O O . CYS A 1 102 ? -17.936 -2.643 -12.360 1.00 81.56 102 CYS A O 1
ATOM 765 N N . ARG A 1 103 ? -15.852 -3.367 -12.740 1.00 79.75 103 ARG A N 1
ATOM 766 C CA . ARG A 1 103 ? -15.834 -2.940 -14.156 1.00 79.75 103 ARG A CA 1
ATOM 767 C C . ARG A 1 103 ? -16.629 -3.856 -15.092 1.00 79.75 103 ARG A C 1
ATOM 769 O O . ARG A 1 103 ? -17.092 -3.429 -16.132 1.00 79.75 103 ARG A O 1
ATOM 776 N N . ASP A 1 104 ? -16.743 -5.139 -14.751 1.00 80.38 104 ASP A N 1
ATOM 777 C CA . ASP A 1 104 ? -17.497 -6.125 -15.535 1.00 80.38 104 ASP A CA 1
ATOM 778 C C . ASP A 1 104 ? -18.647 -6.636 -14.670 1.00 80.38 104 ASP A C 1
ATOM 780 O O . ASP A 1 104 ? -18.467 -7.545 -13.850 1.00 80.38 104 ASP A O 1
ATOM 784 N N . PHE A 1 105 ? -19.807 -5.992 -14.822 1.00 82.12 105 PHE A N 1
ATOM 785 C CA . PHE A 1 105 ? -21.013 -6.283 -14.049 1.00 82.12 105 PHE A CA 1
ATOM 786 C C . PHE A 1 105 ? -21.426 -7.754 -14.181 1.00 82.12 105 PHE A C 1
ATOM 788 O O . PHE A 1 105 ? -21.574 -8.446 -13.177 1.00 82.12 105 PHE A O 1
ATOM 795 N N . LEU A 1 106 ? -21.527 -8.271 -15.411 1.00 84.88 106 LEU A N 1
ATOM 796 C CA . LEU A 1 106 ? -21.997 -9.638 -15.664 1.00 84.88 106 LEU A CA 1
ATOM 797 C C . LEU A 1 106 ? -21.065 -10.686 -15.050 1.00 84.88 106 LEU A C 1
ATOM 799 O O . LEU A 1 106 ? -21.498 -11.728 -14.554 1.00 84.88 106 LEU A O 1
ATOM 803 N N . LYS A 1 107 ? -19.757 -10.441 -15.085 1.00 79.31 107 LYS A N 1
ATOM 804 C CA . LYS A 1 107 ? -18.787 -11.334 -14.459 1.00 79.31 107 LYS A CA 1
ATOM 805 C C . LYS A 1 107 ? -18.817 -11.255 -12.943 1.00 79.31 107 LYS A C 1
ATOM 807 O O . LYS A 1 107 ? -18.703 -12.297 -12.296 1.00 79.31 107 LYS A O 1
ATOM 812 N N . ALA A 1 108 ? -18.950 -10.054 -12.391 1.00 79.69 108 ALA A N 1
ATOM 813 C CA . ALA A 1 108 ? -19.106 -9.859 -10.960 1.00 79.69 108 ALA A CA 1
ATOM 814 C C . ALA A 1 108 ? -20.362 -10.568 -10.448 1.00 79.69 108 ALA A C 1
ATOM 816 O O . ALA A 1 108 ? -20.279 -11.311 -9.474 1.00 79.69 108 ALA A O 1
ATOM 817 N N . GLU A 1 109 ? -21.481 -10.437 -11.161 1.00 84.12 109 GLU A N 1
ATOM 818 C CA . GLU A 1 109 ? -22.748 -11.102 -10.858 1.00 84.12 109 GLU A CA 1
ATOM 819 C C . GLU A 1 109 ? -22.610 -12.624 -10.867 1.00 84.12 109 GLU A C 1
ATOM 821 O O . GLU A 1 109 ? -22.947 -13.290 -9.884 1.00 84.12 109 GLU A O 1
ATOM 826 N N . ARG A 1 110 ? -22.006 -13.196 -11.918 1.00 86.94 110 ARG A N 1
ATOM 827 C CA . ARG A 1 110 ? -21.718 -14.638 -11.962 1.00 86.94 110 ARG A CA 1
ATOM 828 C C . ARG A 1 110 ? -20.813 -15.088 -10.815 1.00 86.94 110 ARG A C 1
ATOM 830 O O . ARG A 1 110 ? -21.051 -16.151 -10.237 1.00 86.94 110 ARG A O 1
ATOM 837 N N . ALA A 1 111 ? -19.778 -14.316 -10.482 1.00 82.19 111 ALA A N 1
ATOM 838 C CA . ALA A 1 111 ? -18.851 -14.649 -9.405 1.00 82.19 111 ALA A CA 1
ATOM 839 C C . ALA A 1 111 ? -19.526 -14.584 -8.025 1.00 82.19 111 ALA A C 1
ATOM 841 O O . ALA A 1 111 ? -19.345 -15.505 -7.229 1.00 82.19 111 ALA A O 1
ATOM 842 N N . ALA A 1 112 ? -20.331 -13.550 -7.768 1.00 83.56 112 ALA A N 1
ATOM 843 C CA . ALA A 1 112 ? -21.097 -13.374 -6.537 1.00 83.56 112 ALA A CA 1
ATOM 844 C C . ALA A 1 112 ? -22.128 -14.488 -6.352 1.00 83.56 112 ALA A C 1
ATOM 846 O O . ALA A 1 112 ? -22.122 -15.156 -5.317 1.00 83.56 112 ALA A O 1
ATOM 847 N N . LYS A 1 113 ? -22.920 -14.780 -7.393 1.00 85.81 113 LYS A N 1
ATOM 848 C CA . LYS A 1 113 ? -23.880 -15.891 -7.393 1.00 85.81 113 LYS A CA 1
ATOM 849 C C . LYS A 1 113 ? -23.194 -17.230 -7.120 1.00 85.81 113 LYS A C 1
ATOM 851 O O . LYS A 1 113 ? -23.648 -17.989 -6.271 1.00 85.81 113 LYS A O 1
ATOM 856 N N . SER A 1 114 ? -22.058 -17.491 -7.769 1.00 84.62 114 SER A N 1
ATOM 857 C CA . SER A 1 114 ? -21.283 -18.724 -7.549 1.00 84.62 114 SER A CA 1
ATOM 858 C C . SER A 1 114 ? -20.645 -18.809 -6.157 1.00 84.62 114 SER A C 1
ATOM 860 O O . SER A 1 114 ? -20.268 -19.893 -5.725 1.00 84.62 114 SER A O 1
ATOM 862 N N . ALA A 1 115 ? -20.470 -17.681 -5.466 1.00 79.25 115 ALA A N 1
ATOM 863 C CA . ALA A 1 115 ? -19.929 -17.629 -4.110 1.00 79.25 115 ALA A CA 1
ATOM 864 C C . ALA A 1 115 ? -21.013 -17.589 -3.018 1.00 79.25 115 ALA A C 1
ATOM 866 O O . ALA A 1 115 ? -20.656 -17.589 -1.841 1.00 79.25 115 ALA A O 1
ATOM 867 N N . GLY A 1 116 ? -22.299 -17.574 -3.394 1.00 79.81 116 GLY A N 1
ATOM 868 C CA . GLY A 1 116 ? -23.424 -17.472 -2.459 1.00 79.81 116 GLY A CA 1
ATOM 869 C C . GLY A 1 116 ? -23.627 -16.068 -1.882 1.00 79.81 116 GLY A C 1
ATOM 870 O O . GLY A 1 116 ? -24.216 -15.920 -0.818 1.00 79.81 116 GLY A O 1
ATOM 871 N N . ILE A 1 117 ? -23.124 -15.031 -2.553 1.00 76.81 117 ILE A N 1
ATOM 872 C CA . ILE A 1 117 ? -23.187 -13.652 -2.067 1.00 76.81 117 ILE A CA 1
ATOM 873 C C . ILE A 1 117 ? -24.476 -12.999 -2.583 1.00 76.81 117 ILE A C 1
ATOM 875 O O . ILE A 1 117 ? -24.554 -12.599 -3.743 1.00 76.81 117 ILE A O 1
ATOM 879 N N . ALA A 1 118 ? -25.484 -12.866 -1.720 1.00 65.25 118 ALA A N 1
ATOM 880 C CA . ALA A 1 118 ? -26.690 -12.081 -1.995 1.00 65.25 118 ALA A CA 1
ATOM 881 C C . ALA A 1 118 ? -26.416 -10.589 -1.735 1.00 65.25 118 ALA A C 1
ATOM 883 O O . ALA A 1 118 ? -26.767 -10.068 -0.675 1.00 65.25 118 ALA A O 1
ATOM 884 N N . LYS A 1 119 ? -25.701 -9.916 -2.647 1.00 70.94 119 LYS A N 1
ATOM 885 C CA . LYS A 1 119 ? -25.303 -8.506 -2.484 1.00 70.94 119 LYS A CA 1
ATOM 886 C C . LYS A 1 119 ? -25.468 -7.690 -3.755 1.00 70.94 119 LYS A C 1
ATOM 888 O O . LYS A 1 119 ? -25.590 -8.219 -4.855 1.00 70.94 119 LYS A O 1
ATOM 893 N N . GLU A 1 120 ? -25.475 -6.383 -3.542 1.00 79.50 120 GLU A N 1
ATOM 894 C CA . GLU A 1 120 ? -25.608 -5.370 -4.572 1.00 79.50 120 GLU A CA 1
ATOM 895 C C . GLU A 1 120 ? -24.292 -5.227 -5.334 1.00 79.50 120 GLU A C 1
ATOM 897 O O . GLU A 1 120 ? -23.228 -5.016 -4.745 1.00 79.50 120 GLU A O 1
ATOM 902 N N . ILE A 1 121 ? -24.374 -5.369 -6.651 1.00 75.94 121 ILE A N 1
ATOM 903 C CA . ILE A 1 121 ? -23.248 -5.214 -7.563 1.00 75.94 121 ILE A CA 1
ATOM 904 C C . ILE A 1 121 ? -23.538 -3.990 -8.407 1.00 75.94 121 ILE A C 1
ATOM 906 O O . ILE A 1 121 ? -24.630 -3.860 -8.950 1.00 75.94 121 ILE A O 1
ATOM 910 N N . VAL A 1 122 ? -22.565 -3.095 -8.513 1.00 75.25 122 VAL A N 1
ATOM 911 C CA . VAL A 1 122 ? -22.705 -1.837 -9.248 1.00 75.25 122 VAL A CA 1
ATOM 912 C C . VAL A 1 122 ? -21.557 -1.720 -10.243 1.00 75.25 122 VAL A C 1
ATOM 914 O O . VAL A 1 122 ? -20.415 -2.072 -9.930 1.00 75.25 122 VAL A O 1
ATOM 917 N N . SER A 1 123 ? -21.854 -1.251 -11.456 1.00 72.88 123 SER A N 1
ATOM 918 C CA . SER A 1 123 ? -20.815 -0.964 -12.449 1.00 72.88 123 SER A CA 1
ATOM 919 C C . SER A 1 123 ? -19.968 0.236 -12.012 1.00 72.88 123 SER A C 1
ATOM 921 O O . SER A 1 123 ? -20.508 1.242 -11.555 1.00 72.88 123 SER A O 1
ATOM 923 N N . LEU A 1 124 ? -18.646 0.140 -12.161 1.00 70.12 124 LEU A N 1
ATOM 924 C CA . LEU A 1 124 ? -17.687 1.225 -11.916 1.00 70.12 124 LEU A CA 1
ATOM 925 C C . LEU A 1 124 ? -17.046 1.671 -13.234 1.00 70.12 124 LEU A C 1
ATOM 927 O O . LEU A 1 124 ? -15.825 1.623 -13.384 1.00 70.12 124 LEU A O 1
ATOM 931 N N . ASP A 1 125 ? -17.874 2.055 -14.203 1.00 71.62 125 ASP A N 1
ATOM 932 C CA . ASP A 1 125 ? -17.391 2.564 -15.494 1.00 71.62 125 ASP A CA 1
ATOM 933 C C . ASP A 1 125 ? -16.710 3.929 -15.336 1.00 71.62 125 ASP A C 1
ATOM 935 O O . ASP A 1 125 ? -15.696 4.207 -15.969 1.00 71.62 125 ASP A O 1
ATOM 939 N N . SER A 1 126 ? -17.232 4.757 -14.428 1.00 83.38 126 SER A N 1
ATOM 940 C CA . SER A 1 126 ? -16.646 6.031 -14.019 1.00 83.38 126 SER A CA 1
ATOM 941 C C . SER A 1 126 ? -16.779 6.199 -12.511 1.00 83.38 126 SER A C 1
ATOM 943 O O . SER A 1 126 ? -17.854 5.993 -11.944 1.00 83.38 126 SER A O 1
ATOM 945 N N . VAL A 1 127 ? -15.687 6.603 -11.858 1.00 91.19 127 VAL A N 1
ATOM 946 C CA . VAL A 1 127 ? -15.664 6.860 -10.410 1.00 91.19 127 VAL A CA 1
ATOM 947 C C . VAL A 1 127 ? -16.658 7.962 -10.036 1.00 91.19 127 VAL A C 1
ATOM 949 O O . VAL A 1 127 ? -17.396 7.806 -9.069 1.00 91.19 127 VAL A O 1
ATOM 952 N N . ARG A 1 128 ? -16.727 9.044 -10.822 1.00 93.00 128 ARG A N 1
ATOM 953 C CA . ARG A 1 128 ? -17.622 10.183 -10.552 1.00 93.00 128 ARG A CA 1
ATOM 954 C C . ARG A 1 128 ? -19.089 9.779 -10.679 1.00 93.00 128 ARG A C 1
ATOM 956 O O . ARG A 1 128 ? -19.849 9.967 -9.738 1.00 93.00 128 ARG A O 1
ATOM 963 N N . GLN A 1 129 ? -19.444 9.100 -11.773 1.00 91.38 129 GLN A N 1
ATOM 964 C CA . GLN A 1 129 ? -20.808 8.601 -11.977 1.00 91.38 129 GLN A CA 1
ATOM 965 C C . GLN A 1 129 ? -21.234 7.629 -10.872 1.00 91.38 129 GLN A C 1
ATOM 967 O O . GLN A 1 129 ? -22.378 7.654 -10.421 1.00 91.38 129 GLN A O 1
ATOM 972 N N . PHE A 1 130 ? -20.319 6.764 -10.428 1.00 92.00 130 PHE A N 1
ATOM 973 C CA . PHE A 1 130 ? -20.588 5.861 -9.319 1.00 92.00 130 PHE A CA 1
ATOM 974 C C . PHE A 1 130 ? -20.887 6.626 -8.022 1.00 92.00 130 PHE A C 1
ATOM 976 O O . PHE A 1 130 ? -21.859 6.294 -7.348 1.00 92.00 130 PHE A O 1
ATOM 983 N N . VAL A 1 131 ? -20.097 7.652 -7.685 1.00 93.19 131 VAL A N 1
ATOM 984 C CA . VAL A 1 131 ? -20.324 8.475 -6.485 1.00 93.19 131 VAL A CA 1
ATOM 985 C C . VAL A 1 131 ? -21.659 9.220 -6.565 1.00 93.19 131 VAL A C 1
ATOM 987 O O . VAL A 1 131 ? -22.397 9.244 -5.582 1.00 93.19 131 VAL A O 1
ATOM 990 N N . ASP A 1 132 ? -22.020 9.759 -7.730 1.00 94.06 132 ASP A N 1
ATOM 991 C CA . ASP A 1 132 ? -23.310 10.432 -7.922 1.00 94.06 132 ASP A CA 1
ATOM 992 C C . ASP A 1 132 ? -24.485 9.465 -7.721 1.00 94.06 132 ASP A C 1
ATOM 994 O O . ASP A 1 132 ? -25.422 9.762 -6.977 1.00 94.06 132 ASP A O 1
ATOM 998 N N . ASN A 1 133 ? -24.409 8.267 -8.309 1.00 91.19 133 ASN A N 1
ATOM 999 C CA . ASN A 1 133 ? -25.422 7.223 -8.132 1.00 91.19 133 ASN A CA 1
ATOM 1000 C C . ASN A 1 133 ? -25.497 6.743 -6.673 1.00 91.19 133 ASN A C 1
ATOM 1002 O O . ASN A 1 133 ? -26.583 6.517 -6.140 1.00 91.19 133 ASN A O 1
ATOM 1006 N N . PHE A 1 134 ? -24.345 6.604 -6.014 1.00 91.25 134 PHE A N 1
ATOM 1007 C CA . PHE A 1 134 ? -24.257 6.246 -4.603 1.00 91.25 134 PHE A CA 1
ATOM 1008 C C . PHE A 1 134 ? -24.985 7.274 -3.729 1.00 91.25 134 PHE A C 1
ATOM 1010 O O . PHE A 1 134 ? -25.828 6.900 -2.913 1.00 91.25 134 PHE A O 1
ATOM 1017 N N . ARG A 1 135 ? -24.736 8.567 -3.948 1.00 94.38 135 ARG A N 1
ATOM 1018 C CA . ARG A 1 135 ? -25.382 9.661 -3.207 1.00 94.38 135 ARG A CA 1
ATOM 1019 C C . ARG A 1 135 ? -26.885 9.714 -3.436 1.00 94.38 135 ARG A C 1
ATOM 1021 O O . ARG A 1 135 ? -27.637 9.896 -2.482 1.00 94.38 135 ARG A O 1
ATOM 1028 N N . GLN A 1 136 ? -27.335 9.477 -4.667 1.00 94.06 136 GLN A N 1
ATOM 1029 C CA . GLN A 1 136 ? -28.763 9.400 -4.996 1.00 94.06 136 GLN A CA 1
ATOM 1030 C C . GLN A 1 136 ? -29.491 8.267 -4.260 1.00 94.06 136 GLN A C 1
ATOM 1032 O O . GLN A 1 136 ? -30.699 8.355 -4.057 1.00 94.06 136 GLN A O 1
ATOM 1037 N N . SER A 1 137 ? -28.777 7.226 -3.814 1.00 89.81 137 SER A N 1
ATOM 1038 C CA . SER A 1 137 ? -29.380 6.164 -3.000 1.00 89.81 137 SER A CA 1
ATOM 1039 C C . SER A 1 137 ? -29.771 6.624 -1.586 1.00 89.81 137 SER A C 1
ATOM 1041 O O . SER A 1 137 ? -30.579 5.957 -0.943 1.00 89.81 137 SER A O 1
ATOM 1043 N N . GLY A 1 138 ? -29.208 7.737 -1.091 1.00 91.25 138 GLY A N 1
ATOM 1044 C CA . GLY A 1 138 ? -29.482 8.283 0.245 1.00 91.25 138 GLY A CA 1
ATOM 1045 C C . GLY A 1 138 ? -28.930 7.446 1.405 1.00 91.25 138 GLY A C 1
ATOM 1046 O O . GLY A 1 138 ? -29.373 7.595 2.542 1.00 91.25 138 GLY A O 1
ATOM 1047 N N . ARG A 1 139 ? -27.999 6.525 1.135 1.00 89.50 139 ARG A N 1
ATOM 1048 C CA . ARG A 1 139 ? -27.506 5.551 2.118 1.00 89.50 139 ARG A CA 1
ATOM 1049 C C . ARG A 1 139 ? -26.196 6.019 2.765 1.00 89.50 139 ARG A C 1
ATOM 1051 O O . ARG A 1 139 ? -25.320 6.494 2.046 1.00 89.50 139 ARG A O 1
ATOM 1058 N N . PRO A 1 140 ? -26.005 5.821 4.082 1.00 93.25 140 PRO A N 1
ATOM 1059 C CA . PRO A 1 140 ? -24.782 6.233 4.774 1.00 93.25 140 PRO A CA 1
ATOM 1060 C C . PRO A 1 140 ? -23.603 5.307 4.454 1.00 93.25 140 PRO A C 1
ATOM 1062 O O . PRO A 1 140 ? -23.765 4.082 4.413 1.00 93.25 140 PRO A O 1
ATOM 1065 N N . LEU A 1 141 ? -22.406 5.867 4.265 1.00 96.00 141 LEU A N 1
ATOM 1066 C CA . LEU A 1 141 ? -21.176 5.103 4.055 1.00 96.00 141 LEU A CA 1
ATOM 1067 C C . LEU A 1 141 ? -20.412 4.938 5.372 1.00 96.00 141 LEU A C 1
ATOM 1069 O O . LEU A 1 141 ? -19.937 5.921 5.919 1.00 96.00 141 LEU A O 1
ATOM 1073 N N . ASP A 1 142 ? -20.221 3.707 5.847 1.00 95.06 142 ASP A N 1
ATOM 1074 C CA . ASP A 1 142 ? -19.500 3.473 7.114 1.00 95.06 142 ASP A CA 1
ATOM 1075 C C . ASP A 1 142 ? -18.055 3.049 6.853 1.00 95.06 142 ASP A C 1
ATOM 1077 O O . ASP A 1 142 ? -17.134 3.418 7.580 1.00 95.06 142 ASP A O 1
ATOM 1081 N N . VAL A 1 143 ? -17.854 2.234 5.813 1.00 94.69 143 VAL A N 1
ATOM 1082 C CA . VAL A 1 143 ? -16.551 1.663 5.476 1.00 94.69 143 VAL A CA 1
ATOM 1083 C C . VAL A 1 143 ? -16.333 1.691 3.968 1.00 94.69 143 VAL A C 1
ATOM 1085 O O . VAL A 1 143 ? -17.167 1.201 3.204 1.00 94.69 143 VAL A O 1
ATOM 1088 N N . LEU A 1 144 ? -15.175 2.188 3.540 1.00 95.62 144 LEU A N 1
ATOM 1089 C CA .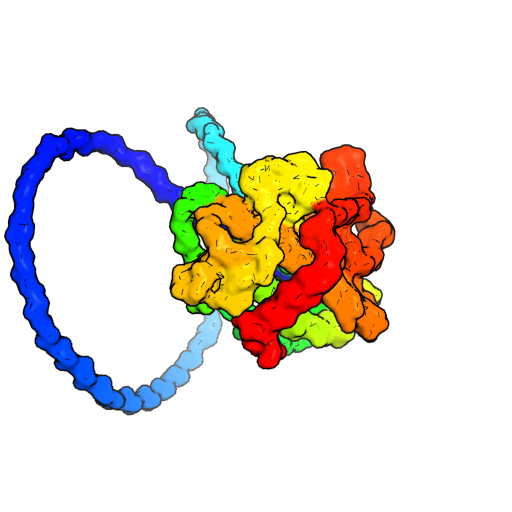 LEU A 1 144 ? -14.681 2.095 2.168 1.00 95.62 144 LEU A CA 1
ATOM 1090 C C . LEU A 1 144 ? -13.477 1.146 2.105 1.00 95.62 144 LEU A C 1
ATOM 1092 O O . LEU A 1 144 ? -12.502 1.325 2.828 1.00 95.62 144 LEU A O 1
ATOM 1096 N N . VAL A 1 145 ? -13.522 0.160 1.206 1.00 94.00 145 VAL A N 1
ATOM 1097 C CA . VAL A 1 145 ? -12.428 -0.787 0.950 1.00 94.00 145 VAL A CA 1
ATOM 1098 C C . VAL A 1 145 ? -11.955 -0.684 -0.502 1.00 94.00 145 VAL A C 1
ATOM 1100 O O . VAL A 1 145 ? -12.552 -1.235 -1.433 1.00 94.00 145 VAL A O 1
ATOM 1103 N N . CYS A 1 146 ? -10.816 -0.026 -0.684 1.00 93.50 146 CYS A N 1
ATOM 1104 C CA . CYS A 1 146 ? -10.095 0.130 -1.943 1.00 93.50 146 CYS A CA 1
ATOM 1105 C C . CYS A 1 146 ? -9.184 -1.085 -2.191 1.00 93.50 146 CYS A C 1
ATOM 1107 O O . CYS A 1 146 ? -7.996 -1.091 -1.859 1.00 93.50 146 CYS A O 1
ATOM 1109 N N . ASN A 1 147 ? -9.764 -2.154 -2.744 1.00 89.19 147 ASN A N 1
ATOM 1110 C CA . ASN A 1 147 ? -9.087 -3.439 -2.953 1.00 89.19 147 ASN A CA 1
ATOM 1111 C C . ASN A 1 147 ? -8.751 -3.744 -4.426 1.00 89.19 147 ASN A C 1
ATOM 1113 O O . ASN A 1 147 ? -7.917 -4.612 -4.694 1.00 89.19 147 ASN A O 1
ATOM 1117 N N . ALA A 1 148 ? -9.389 -3.079 -5.391 1.00 85.88 148 ALA A N 1
ATOM 1118 C CA . ALA A 1 148 ? -9.205 -3.373 -6.808 1.00 85.88 148 ALA A CA 1
ATOM 1119 C C . ALA A 1 148 ? -7.729 -3.245 -7.221 1.00 85.88 148 ALA A C 1
ATOM 1121 O O . ALA A 1 148 ? -7.032 -2.312 -6.833 1.00 85.88 148 ALA A O 1
ATOM 1122 N N . ALA A 1 149 ? -7.232 -4.204 -8.004 1.00 87.56 149 ALA A N 1
ATOM 1123 C CA . ALA A 1 149 ? -5.880 -4.127 -8.530 1.00 87.56 149 ALA A CA 1
ATOM 1124 C C . ALA A 1 149 ? -5.754 -4.778 -9.911 1.00 87.56 149 ALA A C 1
ATOM 1126 O O . ALA A 1 149 ? -6.374 -5.807 -10.191 1.00 87.56 149 ALA A O 1
ATOM 1127 N N . VAL A 1 150 ? -4.904 -4.188 -10.742 1.00 87.31 150 VAL A N 1
ATOM 1128 C CA . VAL A 1 150 ? -4.379 -4.717 -11.997 1.00 87.31 150 VAL A CA 1
ATOM 1129 C C . VAL A 1 150 ? -2.889 -4.976 -11.804 1.00 87.31 150 VAL A C 1
ATOM 1131 O O . VAL A 1 150 ? -2.164 -4.131 -11.283 1.00 87.31 150 VAL A O 1
ATOM 1134 N N . TYR A 1 151 ? -2.452 -6.171 -12.195 1.00 87.69 151 TYR A N 1
ATOM 1135 C CA . TYR A 1 151 ? -1.061 -6.611 -12.156 1.00 87.69 151 TYR A CA 1
ATOM 1136 C C . TYR A 1 151 ? -0.736 -7.304 -13.478 1.00 87.69 151 TYR A C 1
ATOM 1138 O O . TYR A 1 151 ? -1.318 -8.350 -13.777 1.00 87.69 151 TYR A O 1
ATOM 1146 N N . LEU A 1 152 ? 0.167 -6.714 -14.264 1.00 86.25 152 LEU A N 1
ATOM 1147 C CA . LEU A 1 152 ? 0.516 -7.167 -15.613 1.00 86.25 152 LEU A CA 1
ATOM 1148 C C . LEU A 1 152 ? 2.026 -7.453 -15.732 1.00 86.25 152 LEU A C 1
ATOM 1150 O O . LEU A 1 152 ? 2.723 -6.771 -16.475 1.00 86.25 152 LEU A O 1
ATOM 1154 N N . PRO A 1 153 ? 2.562 -8.469 -15.030 1.00 82.88 153 PRO A N 1
ATOM 1155 C CA . PRO A 1 153 ? 4.010 -8.688 -14.942 1.00 82.88 153 PRO A CA 1
ATOM 1156 C C . PRO A 1 153 ? 4.685 -9.052 -16.265 1.00 82.88 153 PRO A C 1
ATOM 1158 O O . PRO A 1 153 ? 5.889 -8.881 -16.405 1.00 82.88 153 PRO A O 1
ATOM 1161 N N . THR A 1 154 ? 3.929 -9.597 -17.219 1.00 83.94 154 THR A N 1
ATOM 1162 C CA . THR A 1 154 ? 4.439 -10.023 -18.530 1.00 83.94 154 THR A CA 1
ATOM 1163 C C . THR A 1 154 ? 4.190 -8.989 -19.629 1.00 83.94 154 THR A C 1
ATOM 1165 O O . THR A 1 154 ? 4.485 -9.270 -20.791 1.00 83.94 154 THR A O 1
ATOM 1168 N N . ALA A 1 155 ? 3.592 -7.836 -19.303 1.00 84.56 155 ALA A N 1
ATOM 1169 C CA . ALA A 1 155 ? 3.389 -6.765 -20.269 1.00 84.56 155 ALA A CA 1
ATOM 1170 C C . ALA A 1 155 ? 4.741 -6.143 -20.625 1.00 84.56 155 ALA A C 1
ATOM 1172 O O . ALA A 1 155 ? 5.482 -5.713 -19.745 1.00 84.56 155 ALA A O 1
ATOM 1173 N N . ARG A 1 156 ? 5.056 -6.131 -21.923 1.00 87.50 156 ARG A N 1
ATOM 1174 C CA . ARG A 1 156 ? 6.273 -5.505 -22.461 1.00 87.50 156 ARG A CA 1
ATOM 1175 C C . ARG A 1 156 ? 6.054 -4.045 -22.844 1.00 87.50 156 ARG A C 1
ATOM 1177 O O . ARG A 1 156 ? 6.994 -3.271 -22.803 1.00 87.50 156 ARG A O 1
ATOM 1184 N N . GLU A 1 157 ? 4.813 -3.696 -23.163 1.00 93.69 157 GLU A N 1
ATOM 1185 C CA . GLU A 1 157 ? 4.381 -2.350 -23.523 1.00 93.69 157 GLU A CA 1
ATOM 1186 C C . GLU A 1 157 ? 3.309 -1.873 -22.536 1.00 93.69 157 GLU A C 1
ATOM 1188 O O . GLU A 1 157 ? 2.514 -2.703 -22.061 1.00 93.69 157 GLU A O 1
ATOM 1193 N N . PRO A 1 158 ? 3.260 -0.566 -22.226 1.00 94.62 158 PRO A N 1
ATOM 1194 C CA . PRO A 1 158 ? 2.225 -0.011 -21.375 1.00 94.62 158 PRO A CA 1
ATOM 1195 C C . PRO A 1 158 ? 0.851 -0.132 -22.038 1.00 94.62 158 PRO A C 1
ATOM 1197 O O . PRO A 1 158 ? 0.689 -0.074 -23.256 1.00 94.62 158 PRO A O 1
ATOM 1200 N N . THR A 1 159 ? -0.167 -0.270 -21.198 1.00 94.12 159 THR A N 1
ATOM 1201 C CA . THR A 1 159 ? -1.571 -0.108 -21.590 1.00 94.12 159 THR A CA 1
ATOM 1202 C C . THR A 1 159 ? -2.154 1.016 -20.753 1.00 94.12 159 THR A C 1
ATOM 1204 O O . THR A 1 159 ? -1.642 1.280 -19.666 1.00 94.12 159 THR A O 1
ATOM 1207 N N . TYR A 1 160 ? -3.199 1.679 -21.243 1.00 94.44 160 TYR A N 1
ATOM 1208 C CA . TYR A 1 160 ? -3.699 2.910 -20.636 1.00 94.44 160 TYR A CA 1
ATOM 1209 C C . TYR A 1 160 ? -5.159 2.787 -20.193 1.00 94.44 160 TYR A C 1
ATOM 1211 O O . TYR A 1 160 ? -5.929 1.997 -20.746 1.00 94.44 160 TYR A O 1
ATOM 1219 N N . THR A 1 161 ? -5.537 3.553 -19.169 1.00 92.69 161 THR A N 1
ATOM 1220 C CA . THR A 1 161 ? -6.938 3.794 -18.805 1.00 92.69 161 THR A CA 1
ATOM 1221 C C . THR A 1 161 ? -7.633 4.640 -19.877 1.00 92.69 161 THR A C 1
ATOM 1223 O O . THR A 1 161 ? -6.985 5.181 -20.772 1.00 92.69 161 THR A O 1
ATOM 1226 N N . ALA A 1 162 ? -8.958 4.792 -19.774 1.00 90.44 162 ALA A N 1
ATOM 1227 C CA . ALA A 1 162 ? -9.708 5.704 -20.643 1.00 90.44 162 ALA A CA 1
ATOM 1228 C C . ALA A 1 162 ? -9.216 7.162 -20.530 1.00 90.44 162 ALA A C 1
ATOM 1230 O O . ALA A 1 162 ? -9.246 7.893 -21.514 1.00 90.44 162 ALA A O 1
ATOM 1231 N N . ASP A 1 163 ? -8.705 7.549 -19.358 1.00 89.94 163 ASP A N 1
ATOM 1232 C CA . ASP A 1 163 ? -8.133 8.874 -19.080 1.00 89.94 163 ASP A CA 1
ATOM 1233 C C . ASP A 1 163 ? -6.664 9.024 -19.531 1.00 89.94 163 ASP A C 1
ATOM 1235 O O . ASP A 1 163 ? -6.066 10.080 -19.349 1.00 89.94 163 ASP A O 1
ATOM 1239 N N . GLY A 1 164 ? -6.058 7.977 -20.105 1.00 93.00 164 GLY A N 1
ATOM 1240 C CA . GLY A 1 164 ? -4.695 8.027 -20.646 1.00 93.00 164 GLY A CA 1
ATOM 1241 C C . GLY A 1 164 ? -3.565 7.765 -19.643 1.00 93.00 164 GLY A C 1
ATOM 1242 O O . GLY A 1 164 ? -2.404 7.950 -19.996 1.00 93.00 164 GLY A O 1
ATOM 1243 N N . PHE A 1 165 ? -3.861 7.305 -18.424 1.00 95.19 165 PHE A N 1
ATOM 1244 C CA . PHE A 1 165 ? -2.842 6.916 -17.436 1.00 95.19 165 PHE A CA 1
ATOM 1245 C C . PHE A 1 165 ? -2.393 5.469 -17.640 1.00 95.19 165 PHE A C 1
ATOM 1247 O O . PHE A 1 165 ? -3.219 4.635 -18.006 1.00 95.19 165 PHE A O 1
ATOM 1254 N N . GLU A 1 166 ? -1.135 5.127 -17.342 1.00 96.44 166 GLU A N 1
ATOM 1255 C CA . GLU A 1 166 ? -0.703 3.720 -17.284 1.00 96.44 166 GLU A CA 1
ATOM 1256 C C . GLU A 1 166 ? -1.672 2.894 -16.421 1.00 96.44 166 GLU A C 1
ATOM 1258 O O . GLU A 1 166 ? -2.055 3.290 -15.320 1.00 96.44 166 GLU A O 1
ATOM 1263 N N . LEU A 1 167 ? -2.112 1.749 -16.944 1.00 93.62 167 LEU A N 1
ATOM 1264 C CA . LEU A 1 167 ? -3.271 1.011 -16.450 1.00 93.62 167 LEU A CA 1
ATOM 1265 C C . LEU A 1 167 ? -3.135 0.550 -14.993 1.00 93.62 167 LEU A C 1
ATOM 1267 O O . LEU A 1 167 ? -4.127 0.572 -14.258 1.00 93.62 167 LEU A O 1
ATOM 1271 N N . SER A 1 168 ? -1.950 0.110 -14.568 1.00 92.25 168 SER A N 1
ATOM 1272 C CA . SER A 1 168 ? -1.702 -0.374 -13.207 1.00 92.25 168 SER A CA 1
ATOM 1273 C C . SER A 1 168 ? -1.761 0.775 -12.205 1.00 92.25 168 SER A C 1
ATOM 1275 O O . SER A 1 168 ? -2.507 0.685 -11.232 1.00 92.25 168 SER A O 1
ATOM 1277 N N . VAL A 1 169 ? -1.046 1.876 -12.444 1.00 96.12 169 VAL A N 1
ATOM 1278 C CA . VAL A 1 169 ? -1.063 3.060 -11.570 1.00 96.12 169 VAL A CA 1
ATOM 1279 C C . VAL A 1 169 ? -2.427 3.755 -11.614 1.00 96.12 169 VAL A C 1
ATOM 1281 O O . VAL A 1 169 ? -2.993 4.070 -10.565 1.00 96.12 169 VAL A O 1
ATOM 1284 N N . GLY A 1 170 ? -3.002 3.911 -12.807 1.00 95.25 170 GLY A N 1
ATOM 1285 C CA . GLY A 1 170 ? -4.326 4.486 -13.021 1.00 95.25 170 GLY A CA 1
ATOM 1286 C C . GLY A 1 170 ? -5.426 3.723 -12.282 1.00 95.25 170 GLY A C 1
ATOM 1287 O O . GLY A 1 170 ? -6.258 4.330 -11.614 1.00 95.25 170 GLY A O 1
ATOM 1288 N N . THR A 1 171 ? -5.402 2.386 -12.321 1.00 92.06 171 THR A N 1
ATOM 1289 C CA . THR A 1 171 ? -6.402 1.563 -11.618 1.00 92.06 171 THR A CA 1
ATOM 1290 C C . THR A 1 171 ? -6.128 1.471 -10.116 1.00 92.06 171 THR A C 1
ATOM 1292 O O . THR A 1 171 ? -7.041 1.638 -9.312 1.00 92.06 171 THR A O 1
ATOM 1295 N N . ASN A 1 172 ? -4.894 1.145 -9.727 1.00 93.62 172 ASN A N 1
ATOM 1296 C CA . ASN A 1 172 ? -4.582 0.727 -8.359 1.00 93.62 172 ASN A CA 1
ATOM 1297 C C . ASN A 1 172 ? -4.439 1.903 -7.395 1.00 93.62 172 ASN A C 1
ATOM 1299 O O . ASN A 1 172 ? -4.691 1.700 -6.206 1.00 93.62 172 ASN A O 1
ATOM 1303 N N . HIS A 1 173 ? -3.997 3.059 -7.907 1.00 96.19 173 HIS A N 1
ATOM 1304 C CA . HIS A 1 173 ? -3.735 4.280 -7.148 1.00 96.19 173 HIS A CA 1
ATOM 1305 C C . HIS A 1 173 ? -4.704 5.396 -7.546 1.00 96.19 173 HIS A C 1
ATOM 1307 O O . HIS A 1 173 ? -5.591 5.700 -6.760 1.00 96.19 173 HIS A O 1
ATOM 1313 N N . LEU A 1 174 ? -4.628 5.955 -8.763 1.00 96.88 174 LEU A N 1
ATOM 1314 C CA . LEU A 1 174 ? -5.399 7.164 -9.123 1.00 96.88 174 LEU A CA 1
ATOM 1315 C C . LEU A 1 174 ? -6.922 6.966 -9.026 1.00 96.88 174 LEU A C 1
ATOM 1317 O O . LEU A 1 174 ? -7.626 7.825 -8.496 1.00 96.88 174 LEU A O 1
ATOM 1321 N N . GLY A 1 175 ? -7.436 5.813 -9.463 1.00 94.69 175 GLY A N 1
ATOM 1322 C CA . GLY A 1 175 ? -8.853 5.471 -9.324 1.00 94.69 175 GLY A CA 1
ATOM 1323 C C . GLY A 1 175 ? -9.300 5.351 -7.863 1.00 94.69 175 GLY A C 1
ATOM 1324 O O . GLY A 1 175 ? -10.360 5.858 -7.497 1.00 94.69 175 GLY A O 1
ATOM 1325 N N . HIS A 1 176 ? -8.481 4.732 -7.006 1.00 95.31 176 HIS A N 1
ATOM 1326 C CA . HIS A 1 176 ? -8.752 4.656 -5.568 1.00 95.31 176 HIS A CA 1
ATOM 1327 C C . HIS A 1 176 ? -8.605 6.010 -4.875 1.00 95.31 176 HIS A C 1
ATOM 1329 O O . HIS A 1 176 ? -9.407 6.313 -3.995 1.00 95.31 176 HIS A O 1
ATOM 1335 N N . PHE A 1 177 ? -7.620 6.817 -5.267 1.00 97.25 177 PHE A N 1
ATOM 1336 C CA . PHE A 1 177 ? -7.392 8.163 -4.759 1.00 97.25 177 PHE A CA 1
ATOM 1337 C C . PHE A 1 177 ? -8.623 9.035 -5.011 1.00 97.25 177 PHE A C 1
ATOM 1339 O O . PHE A 1 177 ? -9.210 9.549 -4.061 1.00 97.25 177 PHE A O 1
ATOM 1346 N N . LEU A 1 178 ? -9.081 9.109 -6.266 1.00 97.00 178 LEU A N 1
ATOM 1347 C CA . LEU A 1 178 ? -10.274 9.868 -6.638 1.00 97.00 178 LEU A CA 1
ATOM 1348 C C . LEU A 1 178 ? -11.516 9.370 -5.886 1.00 97.00 178 LEU A C 1
ATOM 1350 O O . LEU A 1 178 ? -12.234 10.174 -5.298 1.00 97.00 178 LEU A O 1
ATOM 1354 N N . LEU A 1 179 ? -11.749 8.053 -5.853 1.00 96.19 179 LEU A N 1
ATOM 1355 C CA . LEU A 1 179 ? -12.894 7.465 -5.149 1.00 96.19 179 LEU A CA 1
ATOM 1356 C C . LEU A 1 179 ? -12.882 7.816 -3.654 1.00 96.19 179 LEU A C 1
ATOM 1358 O O . LEU A 1 179 ? -13.902 8.221 -3.103 1.00 96.19 179 LEU A O 1
ATOM 1362 N N . SER A 1 180 ? -11.718 7.686 -3.015 1.00 97.31 180 SER A N 1
ATOM 1363 C CA . SER A 1 180 ? -11.524 7.954 -1.587 1.00 97.31 180 SER A CA 1
ATOM 1364 C C . SER A 1 180 ? -11.715 9.433 -1.257 1.00 97.31 180 SER A C 1
ATOM 1366 O O . SER A 1 180 ? -12.357 9.754 -0.262 1.00 97.31 180 SER A O 1
ATOM 1368 N N . ARG A 1 181 ? -11.205 10.342 -2.100 1.00 97.75 181 ARG A N 1
ATOM 1369 C CA . ARG A 1 181 ? -11.385 11.790 -1.923 1.00 97.75 181 ARG A CA 1
ATOM 1370 C C . ARG A 1 181 ? -12.843 12.202 -2.079 1.00 97.75 181 ARG A C 1
ATOM 1372 O O . ARG A 1 181 ? -13.329 12.974 -1.260 1.00 97.75 181 ARG A O 1
ATOM 1379 N N . LEU A 1 182 ? -13.540 11.672 -3.085 1.00 97.06 182 LEU A N 1
ATOM 1380 C CA . LEU A 1 182 ? -14.947 11.996 -3.324 1.00 97.06 182 LEU A CA 1
ATOM 1381 C C . LEU A 1 182 ? -15.865 11.475 -2.211 1.00 97.06 182 LEU A C 1
ATOM 1383 O O . LEU A 1 182 ? -16.777 12.189 -1.816 1.00 97.06 182 LEU A O 1
ATOM 1387 N N . LEU A 1 183 ? -15.616 10.270 -1.689 1.00 97.06 183 LEU A N 1
ATOM 1388 C CA . LEU A 1 183 ? -16.445 9.642 -0.650 1.00 97.06 183 LEU A CA 1
ATOM 1389 C C . LEU A 1 183 ? -16.048 9.998 0.789 1.00 97.06 183 LEU A C 1
ATOM 1391 O O . LEU A 1 183 ? -16.664 9.499 1.731 1.00 97.06 183 LEU A O 1
ATOM 1395 N N . LEU A 1 184 ? -15.028 10.836 0.988 1.00 97.50 184 LEU A N 1
ATOM 1396 C CA . LEU A 1 184 ? -14.591 11.244 2.325 1.00 97.50 184 LEU A CA 1
ATOM 1397 C C . LEU A 1 184 ? -15.711 11.963 3.093 1.00 97.50 184 LEU A C 1
ATOM 1399 O O . LEU A 1 184 ? -15.917 11.698 4.274 1.00 97.50 184 LEU A O 1
ATOM 1403 N N . GLU A 1 185 ? -16.458 12.838 2.417 1.00 95.81 185 GLU A N 1
ATOM 1404 C CA . GLU A 1 185 ? -17.598 13.541 3.015 1.00 95.81 185 GLU A CA 1
ATOM 1405 C C . GLU A 1 185 ? -18.731 12.569 3.375 1.00 95.81 185 GLU A C 1
ATOM 1407 O O . GLU A 1 185 ? -19.324 12.668 4.449 1.00 95.81 185 GLU A O 1
ATOM 1412 N N . ASP A 1 186 ? -18.999 11.595 2.501 1.00 96.81 186 ASP A N 1
ATOM 1413 C CA . ASP A 1 186 ? -20.008 10.557 2.711 1.00 96.81 186 ASP A CA 1
ATOM 1414 C C . ASP A 1 186 ? -19.658 9.655 3.910 1.00 96.81 186 ASP A C 1
ATOM 1416 O O . ASP A 1 186 ? -20.543 9.315 4.696 1.00 96.81 186 ASP A O 1
ATOM 1420 N N . LEU A 1 187 ? -18.371 9.320 4.090 1.00 96.44 187 LEU A N 1
ATOM 1421 C CA . LEU A 1 187 ? -17.872 8.661 5.302 1.00 96.44 187 LEU A CA 1
ATOM 1422 C C . LEU A 1 187 ? -18.080 9.550 6.528 1.00 96.44 187 LEU A C 1
ATOM 1424 O O . LEU A 1 187 ? -18.617 9.090 7.530 1.00 96.44 187 LEU A O 1
ATOM 1428 N N . ASN A 1 188 ? -17.688 10.825 6.461 1.00 95.75 188 ASN A N 1
ATOM 1429 C CA . ASN A 1 188 ? -17.756 11.730 7.609 1.00 95.75 188 ASN A CA 1
ATOM 1430 C C . ASN A 1 188 ? -19.194 11.905 8.132 1.00 95.75 188 ASN A C 1
ATOM 1432 O O . ASN A 1 188 ? -19.409 11.931 9.344 1.00 95.75 188 ASN A O 1
ATOM 1436 N N . LYS A 1 189 ? -20.173 11.936 7.216 1.00 95.81 189 LYS A N 1
ATOM 1437 C CA . LYS A 1 189 ? -21.615 12.037 7.500 1.00 95.81 189 LYS A CA 1
ATOM 1438 C C . LYS A 1 189 ? -22.227 10.799 8.160 1.00 95.81 189 LYS A C 1
ATOM 1440 O O . LYS A 1 189 ? -23.330 10.910 8.689 1.00 95.81 189 LYS A O 1
ATOM 1445 N N . SER A 1 190 ? -21.571 9.638 8.117 1.00 94.75 190 SER A N 1
ATOM 1446 C CA . SER A 1 190 ? -22.088 8.443 8.788 1.00 94.75 190 SER A CA 1
ATOM 1447 C C . SER A 1 190 ? -22.064 8.610 10.312 1.00 94.75 190 SER A C 1
ATOM 1449 O O . SER A 1 190 ? -21.087 9.091 10.902 1.00 94.75 190 SER A O 1
ATOM 1451 N N . ASP A 1 191 ? -23.156 8.184 10.942 1.00 93.12 191 ASP A N 1
ATOM 1452 C CA . ASP A 1 191 ? -23.348 8.099 12.389 1.00 93.12 191 ASP A CA 1
ATOM 1453 C C . ASP A 1 191 ? -22.778 6.799 12.985 1.00 93.12 191 ASP A C 1
ATOM 1455 O O . ASP A 1 191 ? -22.844 6.582 14.197 1.00 93.12 191 ASP A O 1
ATOM 1459 N N . TYR A 1 192 ? -22.178 5.937 12.158 1.00 92.75 192 TYR A N 1
ATOM 1460 C CA . TYR A 1 192 ? -21.574 4.699 12.624 1.00 92.75 192 TYR A CA 1
ATOM 1461 C C . TYR A 1 192 ? -20.351 4.988 13.521 1.00 92.75 192 TYR A C 1
ATOM 1463 O O . TYR A 1 192 ? -19.451 5.725 13.108 1.00 92.75 192 TYR A O 1
ATOM 1471 N N . PRO A 1 193 ? -20.246 4.388 14.727 1.00 87.69 193 PRO A N 1
ATOM 1472 C CA . PRO A 1 193 ? -19.195 4.731 15.695 1.00 87.69 193 PRO A CA 1
ATOM 1473 C C . PRO A 1 193 ? -17.755 4.467 15.238 1.00 87.69 193 PRO A C 1
ATOM 1475 O O . PRO A 1 193 ? -16.812 4.989 15.823 1.00 87.69 193 PRO A O 1
ATOM 1478 N N . SER A 1 194 ? -17.551 3.612 14.235 1.00 87.94 194 SER A N 1
ATOM 1479 C CA . SER A 1 194 ? -16.220 3.231 13.758 1.00 87.94 194 SER A CA 1
ATOM 1480 C C . SER A 1 194 ? -16.182 3.271 12.238 1.00 87.94 194 SER A C 1
ATOM 1482 O O . SER A 1 194 ? -16.468 2.272 11.580 1.00 87.94 194 SER A O 1
ATOM 1484 N N . LYS A 1 195 ? -15.824 4.435 11.689 1.00 93.69 195 LYS A N 1
ATOM 1485 C CA . LYS A 1 195 ? -15.737 4.698 10.246 1.00 93.69 195 LYS A CA 1
ATOM 1486 C C . LYS A 1 195 ? -14.350 4.385 9.709 1.00 93.69 195 LYS A C 1
ATOM 1488 O O . LYS A 1 195 ? -13.363 4.766 10.333 1.00 93.69 195 LYS A O 1
ATOM 1493 N N . TRP A 1 196 ? -14.268 3.677 8.583 1.00 94.81 196 TRP A N 1
ATOM 1494 C CA . TRP A 1 196 ? -12.987 3.174 8.073 1.00 94.81 196 TRP A CA 1
ATOM 1495 C C . TRP A 1 196 ? -12.801 3.455 6.588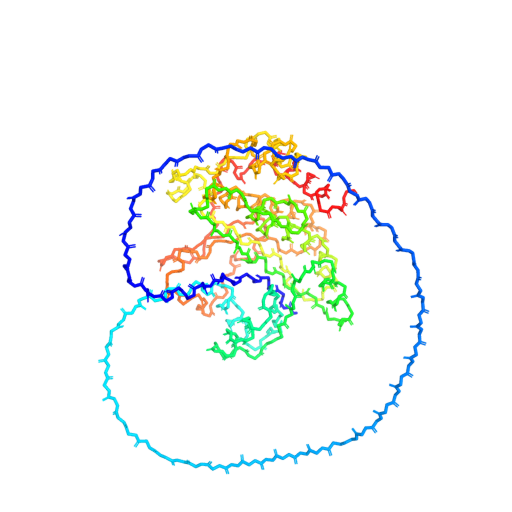 1.00 94.81 196 TRP A C 1
ATOM 1497 O O . TRP A 1 196 ? -13.685 3.202 5.772 1.00 94.81 196 TRP A O 1
ATOM 1507 N N . LEU A 1 197 ? -11.595 3.876 6.224 1.00 96.00 197 LEU A N 1
ATOM 1508 C CA . LEU A 1 197 ? -11.135 3.909 4.843 1.00 96.00 197 LEU A CA 1
ATOM 1509 C C . LEU A 1 197 ? -9.880 3.045 4.730 1.00 96.00 197 LEU A C 1
ATOM 1511 O O . LEU A 1 197 ? -8.820 3.359 5.271 1.00 96.00 197 LEU A O 1
ATOM 1515 N N . ILE A 1 198 ? -10.024 1.926 4.027 1.00 95.06 198 ILE A N 1
ATOM 1516 C CA . ILE A 1 198 ? -8.999 0.898 3.888 1.00 95.06 198 ILE A CA 1
ATOM 1517 C C . ILE A 1 198 ? -8.482 0.887 2.453 1.00 95.06 198 ILE A C 1
ATOM 1519 O O . ILE A 1 198 ? -9.248 0.634 1.522 1.00 95.06 198 ILE A O 1
ATOM 1523 N N . ILE A 1 199 ? -7.173 1.069 2.264 1.00 94.62 199 ILE A N 1
ATOM 1524 C CA . ILE A 1 199 ? -6.520 0.949 0.950 1.00 94.62 199 ILE A CA 1
ATOM 1525 C C . ILE A 1 199 ? -5.550 -0.230 0.951 1.00 94.62 199 ILE A C 1
ATOM 1527 O O . ILE A 1 199 ? -4.578 -0.268 1.707 1.00 94.62 199 ILE A O 1
ATOM 1531 N N . VAL A 1 200 ? -5.781 -1.208 0.074 1.00 91.50 200 VAL A N 1
ATOM 1532 C CA . VAL A 1 200 ? -4.955 -2.420 0.016 1.00 91.50 200 VAL A CA 1
ATOM 1533 C C . VAL A 1 200 ? -3.573 -2.104 -0.566 1.00 91.50 200 VAL A C 1
ATOM 1535 O O . VAL A 1 200 ? -3.419 -1.833 -1.769 1.00 91.50 200 VAL A O 1
ATOM 1538 N N . GLY A 1 201 ? -2.566 -2.183 0.304 1.00 89.56 201 GLY A N 1
ATOM 1539 C CA . GLY A 1 201 ? -1.147 -2.061 -0.011 1.00 89.56 201 GLY A CA 1
ATOM 1540 C C . GLY A 1 201 ? -0.554 -3.381 -0.508 1.00 89.56 201 GLY A C 1
ATOM 1541 O O . GLY A 1 201 ? -1.257 -4.263 -1.010 1.00 89.56 201 GLY A O 1
ATOM 1542 N N . SER A 1 202 ? 0.768 -3.523 -0.412 1.00 84.81 202 SER A N 1
ATOM 1543 C CA . SER A 1 202 ? 1.440 -4.797 -0.676 1.00 84.81 202 SER A CA 1
ATOM 1544 C C . SER A 1 202 ? 2.861 -4.821 -0.131 1.00 84.81 202 SER A C 1
ATOM 1546 O O . SER A 1 202 ? 3.617 -3.872 -0.330 1.00 84.81 202 SER A O 1
ATOM 1548 N N . ILE A 1 203 ? 3.281 -5.956 0.441 1.00 83.75 203 ILE A N 1
ATOM 1549 C CA . ILE A 1 203 ? 4.688 -6.160 0.822 1.00 83.75 203 ILE A CA 1
ATOM 1550 C C . ILE A 1 203 ? 5.631 -6.047 -0.376 1.00 83.75 203 ILE A C 1
ATOM 1552 O O . ILE A 1 203 ? 6.785 -5.689 -0.201 1.00 83.75 203 ILE A O 1
ATOM 1556 N N . THR A 1 204 ? 5.164 -6.294 -1.605 1.00 77.81 204 THR A N 1
ATOM 1557 C CA . THR A 1 204 ? 6.018 -6.179 -2.794 1.00 77.81 204 THR A CA 1
ATOM 1558 C C . THR A 1 204 ? 6.382 -4.733 -3.120 1.00 77.81 204 THR A C 1
ATOM 1560 O O . THR A 1 204 ? 7.375 -4.518 -3.805 1.00 77.81 204 THR A O 1
ATOM 1563 N N . GLY A 1 205 ? 5.586 -3.758 -2.665 1.00 78.06 205 GLY A N 1
ATOM 1564 C CA . GLY A 1 205 ? 5.947 -2.337 -2.710 1.00 78.06 205 GLY A CA 1
ATOM 1565 C C . GLY A 1 205 ? 6.859 -1.929 -1.549 1.00 78.06 205 GLY A C 1
ATOM 1566 O O . GLY A 1 205 ? 7.556 -0.927 -1.630 1.00 78.06 205 GLY A O 1
ATOM 1567 N N . ASN A 1 206 ? 6.899 -2.725 -0.480 1.00 84.12 206 ASN A N 1
ATOM 1568 C CA . ASN A 1 206 ? 7.638 -2.416 0.733 1.00 84.12 206 ASN A CA 1
ATOM 1569 C C . ASN A 1 206 ? 9.059 -3.015 0.687 1.00 84.12 206 ASN A C 1
ATOM 1571 O O . ASN A 1 206 ? 9.264 -4.205 0.950 1.00 84.12 206 ASN A O 1
ATOM 1575 N N . THR A 1 207 ? 10.049 -2.199 0.312 1.00 84.88 207 THR A N 1
ATOM 1576 C CA . THR A 1 207 ? 11.429 -2.624 -0.013 1.00 84.88 207 THR A CA 1
ATOM 1577 C C . THR A 1 207 ? 12.260 -3.123 1.177 1.00 84.88 207 THR A C 1
ATOM 1579 O O . THR A 1 207 ? 13.360 -3.630 0.975 1.00 84.88 207 THR A O 1
ATOM 1582 N N . ASN A 1 208 ? 11.742 -3.058 2.404 1.00 85.75 208 ASN A N 1
ATOM 1583 C CA . ASN A 1 208 ? 12.337 -3.675 3.596 1.00 85.75 208 ASN A CA 1
ATOM 1584 C C . ASN A 1 208 ? 11.875 -5.135 3.814 1.00 85.75 208 ASN A C 1
ATOM 1586 O O . ASN A 1 208 ? 12.326 -5.792 4.747 1.00 85.75 208 ASN A O 1
ATOM 1590 N N . THR A 1 209 ? 10.999 -5.670 2.955 1.00 80.25 209 THR A N 1
ATOM 1591 C CA . THR A 1 209 ? 10.540 -7.066 3.017 1.00 80.25 209 THR A CA 1
ATOM 1592 C C . THR A 1 209 ? 11.283 -7.953 2.015 1.00 80.25 209 THR A C 1
ATOM 1594 O O . THR A 1 209 ? 11.806 -7.471 1.008 1.00 80.25 209 THR A O 1
ATOM 1597 N N . LEU A 1 210 ? 11.288 -9.277 2.230 1.00 80.25 210 LEU A N 1
ATOM 1598 C CA . LEU A 1 210 ? 11.860 -10.229 1.264 1.00 80.25 210 LEU A CA 1
ATOM 1599 C C . LEU A 1 210 ? 11.220 -10.084 -0.127 1.00 80.25 210 LEU A C 1
ATOM 1601 O O . LEU A 1 210 ? 11.923 -10.026 -1.130 1.00 80.25 210 LEU A O 1
ATOM 1605 N N . ALA A 1 211 ? 9.890 -9.960 -0.190 1.00 77.88 211 ALA A N 1
ATOM 1606 C CA . ALA A 1 211 ? 9.157 -9.834 -1.449 1.00 77.88 211 ALA A CA 1
ATOM 1607 C C . ALA A 1 211 ? 9.384 -8.480 -2.145 1.00 77.88 211 ALA A C 1
ATOM 1609 O O . ALA A 1 211 ? 9.449 -8.421 -3.374 1.00 77.88 211 ALA A O 1
ATOM 1610 N N . GLY A 1 212 ? 9.521 -7.395 -1.378 1.00 80.44 212 GLY A N 1
ATOM 1611 C CA . GLY A 1 212 ? 9.859 -6.073 -1.911 1.00 80.44 212 GLY A CA 1
ATOM 1612 C C . GLY A 1 212 ? 11.298 -5.971 -2.418 1.00 80.44 212 GLY A C 1
ATOM 1613 O O . GLY A 1 212 ? 11.573 -5.167 -3.306 1.00 80.44 212 GLY A O 1
ATOM 1614 N N . ASN A 1 213 ? 12.202 -6.819 -1.916 1.00 85.38 213 ASN A N 1
ATOM 1615 C CA . ASN A 1 213 ? 13.588 -6.889 -2.377 1.00 85.38 213 ASN A CA 1
ATOM 1616 C C . ASN A 1 213 ? 13.790 -7.685 -3.672 1.00 85.38 213 ASN A C 1
ATOM 1618 O O . ASN A 1 213 ? 14.836 -7.523 -4.299 1.00 85.38 213 ASN A O 1
ATOM 1622 N N . VAL A 1 214 ? 12.817 -8.497 -4.100 1.00 83.19 214 VAL A N 1
ATOM 1623 C CA . VAL A 1 214 ? 12.870 -9.186 -5.400 1.00 83.19 214 VAL A CA 1
ATOM 1624 C C . VAL A 1 214 ? 12.808 -8.137 -6.520 1.00 83.19 214 VAL A C 1
ATOM 1626 O O . VAL A 1 214 ? 11.833 -7.388 -6.557 1.00 83.19 214 VAL A O 1
ATOM 1629 N N . PRO A 1 215 ? 13.788 -8.046 -7.437 1.00 86.19 215 PRO A N 1
ATOM 1630 C CA . PRO A 1 215 ? 13.741 -7.084 -8.538 1.00 86.19 215 PRO A CA 1
ATOM 1631 C C . PRO A 1 215 ? 12.550 -7.301 -9.499 1.00 86.19 215 PRO A C 1
ATOM 1633 O O . PRO A 1 215 ? 12.068 -8.428 -9.619 1.00 86.19 215 PRO A O 1
ATOM 1636 N N . PRO A 1 216 ? 12.074 -6.248 -10.192 1.00 90.62 216 PRO A N 1
ATOM 1637 C CA . PRO A 1 216 ? 12.419 -4.840 -9.971 1.00 90.62 216 PRO A CA 1
ATOM 1638 C C . PRO A 1 216 ? 11.861 -4.350 -8.626 1.00 90.62 216 PRO A C 1
ATOM 1640 O O . PRO A 1 216 ? 10.775 -4.760 -8.212 1.00 90.62 216 PRO A O 1
ATOM 1643 N N . LYS A 1 217 ? 12.615 -3.509 -7.910 1.00 92.75 217 LYS A N 1
ATOM 1644 C CA . LYS A 1 217 ? 12.161 -2.916 -6.640 1.00 92.75 217 LYS A CA 1
ATOM 1645 C C . LYS A 1 217 ? 11.270 -1.707 -6.923 1.00 92.75 217 LYS A C 1
ATOM 1647 O O . LYS A 1 217 ? 11.454 -1.046 -7.944 1.00 92.75 217 LYS A O 1
ATOM 1652 N N . ALA A 1 218 ? 10.336 -1.425 -6.015 1.00 93.81 218 ALA A N 1
ATOM 1653 C CA . ALA A 1 218 ? 9.606 -0.165 -6.067 1.00 93.81 218 ALA A CA 1
ATOM 1654 C C . ALA A 1 218 ? 10.588 1.000 -5.904 1.00 93.81 218 ALA A C 1
ATOM 1656 O O . ALA A 1 218 ? 11.470 0.945 -5.043 1.00 93.81 218 ALA A O 1
ATOM 1657 N N . ASN A 1 219 ? 10.446 2.011 -6.749 1.00 95.31 219 ASN A N 1
ATOM 1658 C CA . ASN A 1 219 ? 11.224 3.242 -6.690 1.00 95.31 219 ASN A CA 1
ATOM 1659 C C . ASN A 1 219 ? 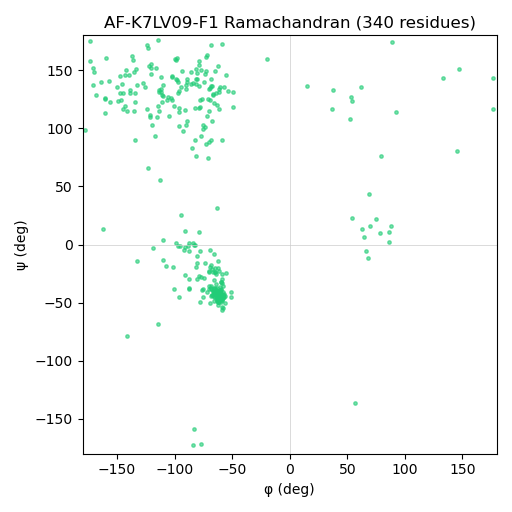10.466 4.300 -7.481 1.00 95.31 219 ASN A C 1
ATOM 1661 O O . ASN A 1 219 ? 10.330 4.170 -8.701 1.00 95.31 219 ASN A O 1
ATOM 1665 N N . LEU A 1 220 ? 9.973 5.324 -6.793 1.00 97.00 220 LEU A N 1
ATOM 1666 C CA . LEU A 1 220 ? 9.179 6.375 -7.416 1.00 97.00 220 LEU A CA 1
ATOM 1667 C C . LEU A 1 220 ? 10.047 7.516 -7.971 1.00 97.00 220 LEU A C 1
ATOM 1669 O O . LEU A 1 220 ? 9.529 8.414 -8.636 1.00 97.00 220 LEU A O 1
ATOM 1673 N N . GLY A 1 221 ? 11.362 7.479 -7.731 1.00 95.69 221 GLY A N 1
ATOM 1674 C CA . GLY A 1 221 ? 12.315 8.468 -8.220 1.00 95.69 221 GLY A CA 1
ATOM 1675 C C . GLY A 1 221 ? 11.957 9.888 -7.783 1.00 95.69 221 GLY A C 1
ATOM 1676 O O . GLY A 1 221 ? 11.587 10.139 -6.638 1.00 95.69 221 GLY A O 1
ATOM 1677 N N . ASP A 1 222 ? 12.060 10.820 -8.724 1.00 95.19 222 ASP A N 1
ATOM 1678 C CA . ASP A 1 222 ? 11.681 12.228 -8.571 1.00 95.19 222 ASP A CA 1
ATOM 1679 C C . ASP A 1 222 ? 10.221 12.506 -8.972 1.00 95.19 222 ASP A C 1
ATOM 1681 O O . ASP A 1 222 ? 9.828 13.665 -9.093 1.00 95.19 222 ASP A O 1
ATOM 1685 N N . LEU A 1 223 ? 9.415 11.456 -9.178 1.00 97.44 223 LEU A N 1
ATOM 1686 C CA . LEU A 1 223 ? 8.009 11.528 -9.586 1.00 97.44 223 LEU A CA 1
ATOM 1687 C C . LEU A 1 223 ? 7.770 12.176 -10.960 1.00 97.44 223 LEU A C 1
ATOM 1689 O O . LEU A 1 223 ? 6.622 12.488 -11.282 1.00 97.44 223 LEU A O 1
ATOM 1693 N N . ARG A 1 224 ? 8.799 12.382 -11.797 1.00 96.12 224 ARG A N 1
ATOM 1694 C CA . ARG A 1 224 ? 8.648 13.116 -13.070 1.00 96.12 224 ARG A CA 1
ATOM 1695 C C . ARG A 1 224 ? 7.630 12.479 -14.020 1.00 96.12 224 ARG A C 1
ATOM 1697 O O . ARG A 1 224 ? 6.951 13.180 -14.769 1.00 96.12 224 ARG A O 1
ATOM 1704 N N . GLY A 1 225 ? 7.512 11.152 -14.004 1.00 97.00 225 GLY A N 1
ATOM 1705 C CA . GLY A 1 225 ? 6.561 10.440 -14.850 1.00 97.00 225 GLY A CA 1
ATOM 1706 C C . GLY A 1 225 ? 5.128 10.561 -14.342 1.00 97.00 225 GLY A C 1
ATOM 1707 O O . GLY A 1 225 ? 4.216 10.792 -15.135 1.00 97.00 225 GLY A O 1
ATOM 1708 N N . LEU A 1 226 ? 4.943 10.529 -13.017 1.00 97.12 226 LEU A N 1
ATOM 1709 C CA . LEU A 1 226 ? 3.660 10.850 -12.391 1.00 97.12 226 LEU A CA 1
ATOM 1710 C C . LEU A 1 226 ? 3.267 12.305 -12.682 1.00 97.12 226 LEU A C 1
ATOM 1712 O O . LEU A 1 226 ? 2.180 12.549 -13.190 1.00 97.12 226 LEU A O 1
ATOM 1716 N N . ALA A 1 227 ? 4.171 13.263 -12.474 1.00 96.25 227 ALA A N 1
ATOM 1717 C CA . ALA A 1 227 ? 3.937 14.676 -12.780 1.00 96.25 227 ALA A CA 1
ATOM 1718 C C . ALA A 1 227 ? 3.623 14.931 -14.269 1.00 96.25 227 ALA A C 1
ATOM 1720 O O . ALA A 1 227 ? 2.851 15.835 -14.587 1.00 96.25 227 ALA A O 1
ATOM 1721 N N . GLY A 1 228 ? 4.192 14.128 -15.174 1.00 95.12 228 GLY A N 1
ATOM 1722 C CA . GLY A 1 228 ? 3.930 14.188 -16.616 1.00 95.12 228 GLY A CA 1
ATOM 1723 C C . GLY A 1 228 ? 2.672 13.446 -17.087 1.00 95.12 228 GLY A C 1
ATOM 1724 O O . GLY A 1 228 ? 2.366 13.481 -18.280 1.00 95.12 228 GLY A O 1
ATOM 1725 N N . GLY A 1 229 ? 1.932 12.804 -16.177 1.00 94.94 229 GLY A N 1
ATOM 1726 C CA . GLY A 1 229 ? 0.634 12.194 -16.464 1.00 94.94 229 GLY A CA 1
ATOM 1727 C C . GLY A 1 229 ? 0.674 10.750 -16.958 1.00 94.94 229 GLY A C 1
ATOM 1728 O O . GLY A 1 229 ? -0.332 10.287 -17.477 1.00 94.94 229 GLY A O 1
ATOM 1729 N N . LEU A 1 230 ? 1.788 10.023 -16.798 1.00 94.62 230 LEU A N 1
ATOM 1730 C CA . LEU A 1 230 ? 1.866 8.564 -17.015 1.00 94.62 230 LEU A CA 1
ATOM 1731 C C . LEU A 1 230 ? 1.388 8.064 -18.393 1.00 94.62 230 LEU A C 1
ATOM 1733 O O . LEU A 1 230 ? 0.993 6.906 -18.521 1.00 94.62 230 LEU A O 1
ATOM 1737 N N . ASN A 1 231 ? 1.397 8.921 -19.413 1.00 92.25 231 ASN A N 1
ATOM 1738 C CA . ASN A 1 231 ? 0.783 8.649 -20.717 1.00 92.25 231 ASN A CA 1
ATOM 1739 C C . ASN A 1 231 ? 1.774 8.140 -21.775 1.00 92.25 231 ASN A C 1
ATOM 1741 O O . ASN A 1 231 ? 1.389 7.912 -22.918 1.00 92.25 231 ASN A O 1
ATOM 1745 N N . GLY A 1 232 ? 3.059 8.024 -21.423 1.00 86.31 232 GLY A N 1
ATOM 1746 C CA . GLY A 1 232 ? 4.134 7.626 -22.339 1.00 86.31 232 GLY A CA 1
ATOM 1747 C C . GLY A 1 232 ? 4.445 8.617 -23.472 1.00 86.31 232 GLY A C 1
ATOM 1748 O O . GLY A 1 232 ? 5.409 8.396 -24.195 1.00 86.31 232 GLY A O 1
ATOM 1749 N N . LEU A 1 233 ? 3.673 9.700 -23.622 1.00 80.44 233 LEU A N 1
ATOM 1750 C CA . LEU A 1 233 ? 3.839 10.714 -24.669 1.00 80.44 233 LEU A CA 1
ATOM 1751 C C . LEU A 1 233 ? 4.655 11.915 -24.178 1.00 80.44 233 LEU A C 1
ATOM 1753 O O . LEU A 1 233 ? 5.546 12.379 -24.881 1.00 80.44 233 LEU A O 1
ATOM 1757 N N . ASN A 1 234 ? 4.350 12.417 -22.974 1.00 71.44 234 ASN A N 1
ATOM 1758 C CA . ASN A 1 234 ? 4.969 13.632 -22.429 1.00 71.44 234 ASN A CA 1
ATOM 1759 C C . ASN A 1 234 ? 6.266 13.345 -21.667 1.00 71.44 234 ASN A C 1
ATOM 1761 O O . ASN A 1 234 ? 7.201 14.141 -21.697 1.00 71.44 234 ASN A O 1
ATOM 1765 N N . THR A 1 235 ? 6.300 12.231 -20.936 1.00 81.25 235 THR A N 1
ATOM 1766 C CA . THR A 1 235 ? 7.440 11.840 -20.100 1.00 81.25 235 THR A CA 1
ATOM 1767 C C . THR A 1 235 ? 7.666 10.335 -20.171 1.00 81.25 235 THR A C 1
ATOM 1769 O O . THR A 1 235 ? 8.550 9.865 -20.875 1.00 81.25 235 THR A O 1
ATOM 1772 N N . SER A 1 236 ? 6.866 9.567 -19.438 1.00 93.19 236 SER A N 1
ATOM 1773 C CA . SER A 1 236 ? 6.986 8.122 -19.288 1.00 93.19 236 SER A CA 1
ATOM 1774 C C . SER A 1 236 ? 5.658 7.542 -18.809 1.00 93.19 236 SER A C 1
ATOM 1776 O O . SER A 1 236 ? 4.824 8.257 -18.260 1.00 93.19 236 SER A O 1
ATOM 1778 N N . ALA A 1 237 ? 5.467 6.238 -18.996 1.00 96.00 237 ALA A N 1
ATOM 1779 C CA . ALA A 1 237 ? 4.394 5.472 -18.363 1.00 96.00 237 ALA A CA 1
ATOM 1780 C C . ALA A 1 237 ? 4.717 5.069 -16.904 1.00 96.00 237 ALA A C 1
ATOM 1782 O O . ALA A 1 237 ? 3.844 4.584 -16.192 1.00 96.00 237 ALA A O 1
ATOM 1783 N N . MET A 1 238 ? 5.961 5.253 -16.447 1.00 97.81 238 MET A N 1
ATOM 1784 C CA . MET A 1 238 ? 6.431 4.901 -15.102 1.00 97.81 238 MET A CA 1
ATOM 1785 C C . MET A 1 238 ? 6.524 6.127 -14.202 1.00 97.81 238 MET A C 1
ATOM 1787 O O . MET A 1 238 ? 6.922 7.190 -14.660 1.00 97.81 238 MET A O 1
ATOM 1791 N N . ILE A 1 239 ? 6.240 5.975 -12.905 1.00 97.88 239 ILE A N 1
ATOM 1792 C CA . ILE A 1 239 ? 6.216 7.086 -11.934 1.00 97.88 239 ILE A CA 1
ATOM 1793 C C . ILE A 1 239 ? 7.553 7.838 -11.857 1.00 97.88 239 ILE A C 1
ATOM 1795 O O . ILE A 1 239 ? 7.565 9.070 -11.840 1.00 97.88 239 ILE A O 1
ATOM 1799 N N . ASP A 1 240 ? 8.666 7.108 -11.883 1.00 96.88 240 ASP A N 1
ATOM 1800 C CA . ASP A 1 240 ? 10.032 7.642 -11.816 1.00 96.88 240 ASP A CA 1
ATOM 1801 C C . ASP A 1 240 ? 10.548 8.240 -13.134 1.00 96.88 240 ASP A C 1
ATOM 1803 O O . ASP A 1 240 ? 11.645 8.795 -13.167 1.00 96.88 240 ASP A O 1
ATOM 1807 N N . GLY A 1 241 ? 9.788 8.131 -14.228 1.00 96.19 241 GLY A N 1
ATOM 1808 C CA . GLY A 1 241 ? 10.230 8.559 -15.554 1.00 96.19 241 GLY A CA 1
ATOM 1809 C C . GLY A 1 241 ? 11.032 7.518 -16.344 1.00 96.19 241 GLY A C 1
ATOM 1810 O O . GLY A 1 241 ? 11.473 7.831 -17.446 1.00 96.19 241 GLY A O 1
ATOM 1811 N N . GLY A 1 242 ? 11.241 6.308 -15.814 1.00 95.06 242 GLY A N 1
ATOM 1812 C CA . GLY A 1 242 ? 12.043 5.256 -16.449 1.00 95.06 242 GLY A CA 1
ATOM 1813 C C . GLY A 1 242 ? 11.344 4.520 -17.600 1.00 95.06 242 GLY A C 1
ATOM 1814 O O . GLY A 1 242 ? 10.257 4.891 -18.039 1.00 95.06 242 GLY A O 1
ATOM 1815 N N . SER A 1 243 ? 11.962 3.445 -18.098 1.00 94.69 243 SER A N 1
ATOM 1816 C CA . SER A 1 243 ? 11.346 2.549 -19.092 1.00 94.69 243 SER A CA 1
ATOM 1817 C C . SER A 1 243 ? 10.265 1.673 -18.456 1.00 94.69 243 SER A C 1
ATOM 1819 O O . SER A 1 243 ? 10.389 1.276 -17.298 1.00 94.69 243 SER A O 1
ATOM 1821 N N . PHE A 1 244 ? 9.213 1.354 -19.216 1.00 96.31 244 PHE A N 1
ATOM 1822 C CA . PHE A 1 244 ? 8.082 0.578 -18.710 1.00 96.31 244 PHE A CA 1
ATOM 1823 C C . PHE A 1 244 ? 8.487 -0.829 -18.248 1.00 96.31 244 PHE A C 1
ATOM 1825 O O . PHE A 1 244 ? 9.133 -1.580 -18.975 1.00 96.31 244 PHE A O 1
ATOM 1832 N N . ASP A 1 245 ? 8.038 -1.196 -17.047 1.00 94.75 245 ASP A N 1
ATOM 1833 C CA . ASP A 1 245 ? 8.083 -2.554 -16.512 1.00 94.75 245 ASP A CA 1
ATOM 1834 C C . ASP A 1 245 ? 6.784 -2.805 -15.735 1.00 94.75 245 ASP A C 1
ATOM 1836 O O . ASP A 1 245 ? 6.519 -2.168 -14.711 1.00 94.75 245 ASP A O 1
ATOM 1840 N N . GLY A 1 246 ? 5.958 -3.743 -16.210 1.00 90.50 246 GLY A N 1
ATOM 1841 C CA . GLY A 1 246 ? 4.646 -4.009 -15.615 1.00 90.50 246 GLY A CA 1
ATOM 1842 C C . GLY A 1 246 ? 4.696 -4.564 -14.184 1.00 90.50 246 GLY A C 1
ATOM 1843 O O . GLY A 1 246 ? 3.747 -4.391 -13.413 1.00 90.50 246 GLY A O 1
ATOM 1844 N N . THR A 1 247 ? 5.803 -5.201 -13.785 1.00 89.38 247 THR A N 1
ATOM 1845 C CA . THR A 1 247 ? 6.013 -5.636 -12.397 1.00 89.38 247 THR A CA 1
ATOM 1846 C C . THR A 1 247 ? 6.353 -4.447 -11.508 1.00 89.38 247 THR A C 1
ATOM 1848 O O . THR A 1 247 ? 5.777 -4.311 -10.423 1.00 89.38 247 THR A O 1
ATOM 1851 N N . LYS A 1 248 ? 7.249 -3.567 -11.966 1.00 94.69 248 LYS A N 1
ATOM 1852 C CA . LYS A 1 248 ? 7.610 -2.335 -11.260 1.00 94.69 248 LYS A CA 1
ATOM 1853 C C . LYS A 1 248 ? 6.403 -1.405 -11.128 1.00 94.69 248 LYS A C 1
ATOM 1855 O O . LYS A 1 248 ? 6.129 -0.967 -10.018 1.00 94.69 248 LYS A O 1
ATOM 1860 N N . ALA A 1 249 ? 5.617 -1.210 -12.190 1.00 95.00 249 ALA A N 1
ATOM 1861 C CA . ALA A 1 249 ? 4.433 -0.343 -12.192 1.00 95.00 249 ALA A CA 1
ATOM 1862 C C . ALA A 1 249 ? 3.415 -0.753 -11.115 1.00 95.00 249 ALA A C 1
ATOM 1864 O O . ALA A 1 249 ? 2.899 0.080 -10.367 1.00 95.00 249 ALA A O 1
ATOM 1865 N N . TYR A 1 250 ? 3.177 -2.060 -10.959 1.00 92.12 250 TYR A N 1
ATOM 1866 C CA . TYR A 1 250 ? 2.345 -2.572 -9.872 1.00 92.12 250 TYR A CA 1
ATOM 1867 C C . TYR A 1 250 ? 2.931 -2.254 -8.494 1.00 92.12 250 TYR A C 1
ATOM 1869 O O . TYR A 1 250 ? 2.205 -1.775 -7.622 1.00 92.12 250 TYR A O 1
ATOM 1877 N N . LYS A 1 251 ? 4.225 -2.508 -8.274 1.00 92.94 251 LYS A N 1
ATOM 1878 C CA . LYS A 1 251 ? 4.872 -2.251 -6.979 1.00 92.94 251 LYS A CA 1
ATOM 1879 C C . LYS A 1 251 ? 4.858 -0.765 -6.625 1.00 92.94 251 LYS A C 1
ATOM 1881 O O . LYS A 1 251 ? 4.458 -0.436 -5.512 1.00 92.94 251 LYS A O 1
ATOM 1886 N N . ASP A 1 252 ? 5.187 0.096 -7.582 1.00 96.69 252 ASP A N 1
ATOM 1887 C CA . ASP A 1 252 ? 5.131 1.552 -7.456 1.00 96.69 252 ASP A CA 1
ATOM 1888 C C . ASP A 1 252 ? 3.704 2.007 -7.097 1.00 96.69 252 ASP A C 1
ATOM 1890 O O . ASP A 1 252 ? 3.509 2.721 -6.115 1.00 96.69 252 ASP A O 1
ATOM 1894 N N . SER A 1 253 ? 2.676 1.477 -7.779 1.00 95.88 253 SER A N 1
ATOM 1895 C CA . SER A 1 253 ? 1.271 1.779 -7.451 1.00 95.88 253 SER A CA 1
ATOM 1896 C C . SER A 1 253 ? 0.882 1.388 -6.016 1.00 95.88 253 SER A C 1
ATOM 1898 O O . SER A 1 253 ? 0.060 2.050 -5.383 1.00 95.88 253 SER A O 1
ATOM 1900 N N . LYS A 1 254 ? 1.485 0.324 -5.464 1.00 94.12 254 LYS A N 1
ATOM 1901 C CA . LYS A 1 254 ? 1.250 -0.106 -4.079 1.00 94.12 254 LYS A CA 1
ATOM 1902 C C . LYS A 1 254 ? 1.990 0.756 -3.059 1.00 94.12 254 LYS A C 1
ATOM 1904 O O . LYS A 1 254 ? 1.471 0.898 -1.956 1.00 94.12 254 LYS A O 1
ATOM 1909 N N . VAL A 1 255 ? 3.128 1.359 -3.417 1.00 95.69 255 VAL A N 1
ATOM 1910 C CA . VAL A 1 255 ? 3.763 2.410 -2.601 1.00 95.69 255 VAL A CA 1
ATOM 1911 C C . VAL A 1 255 ? 2.880 3.653 -2.561 1.00 95.69 255 VAL A C 1
ATOM 1913 O O . VAL A 1 255 ? 2.589 4.142 -1.473 1.00 95.69 255 VAL A O 1
ATOM 1916 N N . CYS A 1 256 ? 2.340 4.088 -3.704 1.00 97.25 256 CYS A N 1
ATOM 1917 C CA . CYS A 1 256 ? 1.400 5.211 -3.744 1.00 97.25 256 CYS A CA 1
ATOM 1918 C C . CYS A 1 256 ? 0.149 4.978 -2.880 1.00 97.25 256 CYS A C 1
ATOM 1920 O O . CYS A 1 256 ? -0.307 5.907 -2.218 1.00 97.25 256 CYS A O 1
ATOM 1922 N N . ASN A 1 257 ? -0.367 3.746 -2.798 1.00 96.12 257 ASN A N 1
ATOM 1923 C CA . ASN A 1 257 ? -1.459 3.411 -1.875 1.00 96.12 257 ASN A CA 1
ATOM 1924 C C . ASN A 1 257 ? -1.079 3.603 -0.398 1.00 96.12 257 ASN A C 1
ATOM 1926 O O . ASN A 1 257 ? -1.902 4.079 0.384 1.00 96.12 257 ASN A O 1
ATOM 1930 N N . MET A 1 258 ? 0.147 3.233 -0.010 1.00 94.81 258 MET A N 1
ATOM 1931 C CA . MET A 1 258 ? 0.634 3.410 1.364 1.00 94.81 258 MET A CA 1
ATOM 1932 C C . MET A 1 258 ? 0.812 4.898 1.694 1.00 94.81 258 MET A C 1
ATOM 1934 O O . MET A 1 258 ? 0.326 5.342 2.731 1.00 94.81 258 MET A O 1
ATOM 1938 N N . PHE A 1 259 ? 1.393 5.678 0.779 1.00 96.81 259 PHE A N 1
ATOM 1939 C CA . PHE A 1 259 ? 1.478 7.138 0.897 1.00 96.81 259 PHE A CA 1
ATOM 1940 C C . PHE A 1 259 ? 0.114 7.814 0.982 1.00 96.81 259 PHE A C 1
ATOM 1942 O O . PHE A 1 259 ? -0.112 8.650 1.849 1.00 96.81 259 PHE A O 1
ATOM 1949 N N . THR A 1 260 ? -0.821 7.418 0.121 1.00 97.31 260 THR A N 1
ATOM 1950 C CA . THR A 1 260 ? -2.183 7.961 0.122 1.00 97.31 260 THR A CA 1
ATOM 1951 C C . THR A 1 260 ? -2.852 7.742 1.471 1.00 97.31 260 THR A C 1
ATOM 1953 O O . THR A 1 260 ? -3.466 8.657 2.006 1.00 97.31 260 THR A O 1
ATOM 1956 N N . MET A 1 261 ? -2.706 6.550 2.053 1.00 95.75 261 MET A N 1
ATOM 1957 C CA . MET A 1 261 ? -3.248 6.251 3.376 1.00 95.75 261 MET A CA 1
ATOM 1958 C C . MET A 1 261 ? -2.611 7.111 4.475 1.00 95.75 261 MET A C 1
ATOM 1960 O O . MET A 1 261 ? -3.341 7.674 5.291 1.00 95.75 261 MET A O 1
ATOM 1964 N N . GLN A 1 262 ? -1.280 7.254 4.477 1.00 95.56 262 GLN A N 1
ATOM 1965 C CA . GLN A 1 262 ? -0.580 8.124 5.430 1.00 95.56 262 GLN A CA 1
ATOM 1966 C C . GLN A 1 262 ? -1.069 9.571 5.339 1.00 95.56 262 GLN A C 1
ATOM 1968 O O . GLN A 1 262 ? -1.350 10.188 6.363 1.00 95.56 262 GLN A O 1
ATOM 1973 N N . GLU A 1 263 ? -1.220 10.098 4.124 1.00 98.19 263 GLU A N 1
ATOM 1974 C CA . GLU A 1 263 ? -1.702 11.460 3.910 1.00 98.19 263 GLU A CA 1
ATOM 1975 C C . GLU A 1 263 ? -3.173 11.619 4.300 1.00 98.19 263 GLU A C 1
ATOM 1977 O O . GLU A 1 263 ? -3.525 12.632 4.896 1.00 98.19 263 GLU A O 1
ATOM 1982 N N . PHE A 1 264 ? -4.028 10.621 4.057 1.00 98.19 264 PHE A N 1
ATOM 1983 C CA . PHE A 1 264 ? -5.398 10.638 4.572 1.00 98.19 264 PHE A CA 1
ATOM 1984 C C . PHE A 1 264 ? -5.425 10.716 6.104 1.00 98.19 264 PHE A C 1
ATOM 1986 O O . PHE A 1 264 ? -6.141 11.548 6.660 1.00 98.19 264 PHE A O 1
ATOM 1993 N N . HIS A 1 265 ? -4.620 9.889 6.781 1.00 97.56 265 HIS A N 1
ATOM 1994 C CA . HIS A 1 265 ? -4.485 9.938 8.234 1.00 97.56 265 HIS A CA 1
ATOM 1995 C C . HIS A 1 265 ? -4.018 11.323 8.697 1.00 97.56 265 HIS A C 1
ATOM 1997 O O . HIS A 1 265 ? -4.704 11.969 9.486 1.00 97.56 265 HIS A O 1
ATOM 2003 N N . ARG A 1 266 ? -2.898 11.811 8.150 1.00 97.50 266 ARG A N 1
ATOM 2004 C CA . ARG A 1 266 ? -2.296 13.096 8.522 1.00 97.50 266 ARG A CA 1
ATOM 2005 C C . ARG A 1 266 ? -3.236 14.282 8.290 1.00 97.50 266 ARG A C 1
ATOM 2007 O O . ARG A 1 266 ? -3.217 15.224 9.073 1.00 97.50 266 ARG A O 1
ATOM 2014 N N . ARG A 1 267 ? -4.015 14.264 7.204 1.00 97.94 267 ARG A N 1
ATOM 2015 C CA . ARG A 1 267 ? -4.868 15.389 6.789 1.00 97.94 267 ARG A CA 1
ATOM 2016 C C . ARG A 1 267 ? -6.254 15.382 7.431 1.00 97.94 267 ARG A C 1
ATOM 2018 O O . ARG A 1 267 ? -6.805 16.460 7.596 1.00 97.94 267 ARG A O 1
ATOM 2025 N N . TYR A 1 268 ? -6.820 14.216 7.762 1.00 97.88 268 TYR A N 1
ATOM 2026 C CA . TYR A 1 268 ? -8.248 14.121 8.108 1.00 97.88 268 TYR A CA 1
ATOM 2027 C C . TYR A 1 268 ? -8.572 13.325 9.373 1.00 97.88 268 TYR A C 1
ATOM 2029 O O . TYR A 1 268 ? -9.708 13.406 9.836 1.00 97.88 268 TYR A O 1
ATOM 2037 N N . HIS A 1 269 ? -7.648 12.537 9.937 1.00 97.00 269 HIS A N 1
ATOM 2038 C CA . HIS A 1 269 ? -7.985 11.670 11.074 1.00 97.00 269 HIS A CA 1
ATOM 2039 C C . HIS A 1 269 ? -8.464 12.464 12.292 1.00 97.00 269 HIS A C 1
ATOM 2041 O O . HIS A 1 269 ? -9.524 12.151 12.826 1.00 97.00 269 HIS A O 1
ATOM 2047 N N . GLU A 1 270 ? -7.721 13.505 12.672 1.00 96.00 270 GLU A N 1
ATOM 2048 C CA . GLU A 1 270 ? -8.018 14.325 13.853 1.00 96.00 270 GLU A CA 1
ATOM 2049 C C . GLU A 1 270 ? -9.385 15.018 13.749 1.00 96.00 270 GLU A C 1
ATOM 2051 O O . GLU A 1 270 ? -10.149 15.045 14.706 1.00 96.00 270 GLU A O 1
ATOM 2056 N N . GLU A 1 271 ? -9.724 15.535 12.565 1.00 95.62 271 GLU A N 1
ATOM 2057 C CA . GLU A 1 271 ? -10.975 16.267 12.338 1.00 95.62 271 GLU A CA 1
ATOM 2058 C C . GLU A 1 271 ? -12.195 15.339 12.236 1.00 95.62 271 GLU A C 1
ATOM 2060 O O . GLU A 1 271 ? -13.277 15.662 12.722 1.00 95.62 271 GLU A O 1
ATOM 2065 N N . THR A 1 272 ? -12.042 14.187 11.579 1.00 96.00 272 THR A N 1
ATOM 2066 C CA . THR A 1 272 ? -13.184 13.334 11.196 1.00 96.00 272 THR A CA 1
ATOM 2067 C C . THR A 1 272 ? -13.394 12.134 12.117 1.00 96.00 272 THR A C 1
ATOM 2069 O O . THR A 1 272 ? -14.450 11.496 12.080 1.00 96.00 272 THR A O 1
ATOM 2072 N N . GLY A 1 273 ? -12.372 11.749 12.888 1.00 95.25 273 GLY A N 1
ATOM 2073 C CA . GLY A 1 273 ? -12.341 10.495 13.641 1.00 95.25 273 GLY A CA 1
ATOM 2074 C C . GLY A 1 273 ? -12.345 9.232 12.766 1.00 95.25 273 GLY A C 1
ATOM 2075 O O . GLY A 1 273 ? -12.447 8.126 13.293 1.00 95.25 273 GLY A O 1
ATOM 2076 N N . ILE A 1 274 ? -12.246 9.358 11.436 1.00 96.56 274 ILE A N 1
ATOM 2077 C CA . ILE A 1 274 ? -12.200 8.213 10.519 1.00 96.56 274 ILE A CA 1
ATOM 2078 C C . ILE A 1 274 ? -10.864 7.485 10.694 1.00 96.56 274 ILE A C 1
ATOM 2080 O O . ILE A 1 274 ? -9.793 8.098 10.696 1.00 96.56 274 ILE A O 1
ATOM 2084 N N . THR A 1 275 ? -10.911 6.158 10.799 1.00 96.56 275 THR A N 1
ATOM 2085 C CA . THR A 1 275 ? -9.717 5.312 10.803 1.00 96.56 275 THR A CA 1
ATOM 2086 C C . THR A 1 275 ? -9.256 5.068 9.370 1.00 96.56 275 THR A C 1
ATOM 2088 O O . THR A 1 275 ? -9.954 4.450 8.564 1.00 96.56 275 THR A O 1
ATOM 2091 N N . PHE A 1 276 ? -8.047 5.523 9.052 1.00 96.69 276 PHE A N 1
ATOM 2092 C CA . PHE A 1 276 ? -7.396 5.282 7.769 1.00 96.69 276 PHE A CA 1
ATOM 2093 C C . PHE A 1 276 ? -6.363 4.179 7.947 1.00 96.69 276 PHE A C 1
ATOM 2095 O O . PHE A 1 276 ? -5.496 4.278 8.813 1.00 96.69 276 PHE A O 1
ATOM 2102 N N . ALA A 1 277 ? -6.457 3.116 7.154 1.00 93.06 277 ALA A N 1
ATOM 2103 C CA . ALA A 1 277 ? -5.567 1.969 7.288 1.00 93.06 277 ALA A CA 1
ATOM 2104 C C . ALA A 1 277 ? -5.148 1.423 5.927 1.00 93.06 277 ALA A C 1
ATOM 2106 O O . ALA A 1 277 ? -5.917 1.411 4.963 1.00 93.06 277 ALA A O 1
ATOM 2107 N N . SER A 1 278 ? -3.913 0.932 5.845 1.00 90.88 278 SER A N 1
ATOM 2108 C CA . SER A 1 278 ? -3.480 0.124 4.713 1.00 90.88 278 SER A CA 1
ATOM 2109 C C . SER A 1 278 ? -3.240 -1.293 5.187 1.00 90.88 278 SER A C 1
ATOM 2111 O O . SER A 1 278 ? -2.808 -1.515 6.315 1.00 90.88 278 SER A O 1
ATOM 2113 N N . LEU A 1 279 ? -3.553 -2.269 4.342 1.00 86.94 279 LEU A N 1
ATOM 2114 C CA . LEU A 1 279 ? -3.400 -3.670 4.700 1.00 86.94 279 LEU A CA 1
ATOM 2115 C C . LEU A 1 279 ? -2.753 -4.477 3.584 1.00 86.94 279 LEU A C 1
ATOM 2117 O O . LEU A 1 279 ? -2.956 -4.205 2.397 1.00 86.94 279 LEU A O 1
ATOM 2121 N N . TYR A 1 280 ? -2.001 -5.500 3.977 1.00 81.75 280 TYR A N 1
ATOM 2122 C CA . TYR A 1 280 ? -1.566 -6.579 3.105 1.00 81.75 280 TYR A CA 1
ATOM 2123 C C . TYR A 1 280 ? -2.071 -7.921 3.649 1.00 81.75 280 TYR A C 1
ATOM 2125 O O . TYR A 1 280 ? -1.557 -8.403 4.658 1.00 81.75 280 TYR A O 1
ATOM 2133 N N . PRO A 1 281 ? -3.035 -8.569 2.971 1.00 70.56 281 PRO A N 1
ATOM 2134 C CA . PRO A 1 281 ? -3.721 -9.752 3.492 1.00 70.56 281 PRO A CA 1
ATOM 2135 C C . PRO A 1 281 ? -2.910 -11.056 3.354 1.00 70.56 281 PRO A C 1
ATOM 2137 O O . PRO A 1 281 ? -3.454 -12.144 3.530 1.00 70.56 281 PRO A O 1
ATOM 2140 N N . GLY A 1 282 ? -1.622 -10.981 3.004 1.00 64.88 282 GLY A N 1
ATOM 2141 C CA . GLY A 1 282 ? -0.794 -12.151 2.710 1.00 64.88 282 GLY A CA 1
ATOM 2142 C C . GLY A 1 282 ? -0.834 -12.588 1.240 1.00 64.88 282 GLY A C 1
ATOM 2143 O O . GLY A 1 282 ? -1.583 -12.063 0.412 1.00 64.88 282 GLY A O 1
ATOM 2144 N N . CYS A 1 283 ? 0.000 -13.575 0.898 1.00 55.72 283 CYS A N 1
ATOM 2145 C CA . CYS A 1 283 ? -0.033 -14.216 -0.414 1.00 55.72 283 CYS A CA 1
ATOM 2146 C C . CYS A 1 283 ? -1.217 -15.191 -0.439 1.00 55.72 283 CYS A C 1
ATOM 2148 O O . CYS A 1 283 ? -1.113 -16.329 0.020 1.00 55.72 283 CYS A O 1
ATOM 2150 N N . ILE A 1 284 ? -2.371 -14.722 -0.917 1.00 56.94 284 ILE A N 1
ATOM 2151 C CA . ILE A 1 284 ? -3.609 -15.507 -0.941 1.00 56.94 284 ILE A CA 1
ATOM 2152 C C . ILE A 1 284 ? -3.508 -16.583 -2.035 1.00 56.94 284 ILE A C 1
ATOM 2154 O O . ILE A 1 284 ? -3.923 -16.368 -3.175 1.00 56.94 284 ILE A O 1
ATOM 2158 N N . ALA A 1 285 ? -2.943 -17.745 -1.699 1.00 39.12 285 ALA A N 1
ATOM 2159 C CA . ALA A 1 285 ? -3.029 -18.941 -2.538 1.00 39.12 285 ALA A CA 1
ATOM 2160 C C . ALA A 1 285 ? -4.296 -19.761 -2.222 1.00 39.12 285 ALA A C 1
ATOM 2162 O O . ALA A 1 285 ? -4.931 -20.249 -3.153 1.00 39.12 285 ALA A O 1
ATOM 2163 N N . THR A 1 286 ? -4.701 -19.864 -0.947 1.00 40.81 286 THR A N 1
ATOM 2164 C CA . THR A 1 286 ? -5.820 -20.728 -0.494 1.00 40.81 286 THR A CA 1
ATOM 2165 C C . THR A 1 286 ? -6.385 -20.385 0.904 1.00 40.81 286 THR A C 1
ATOM 2167 O O . THR A 1 286 ? -7.107 -21.193 1.483 1.00 40.81 286 THR A O 1
ATOM 2170 N N . THR A 1 287 ? -6.074 -19.233 1.506 1.00 40.53 287 THR A N 1
ATOM 2171 C CA . THR A 1 287 ? -6.325 -19.025 2.947 1.00 40.53 287 THR A CA 1
ATOM 2172 C C . THR A 1 287 ? -7.737 -18.528 3.283 1.00 40.53 287 THR A C 1
ATOM 2174 O O . THR A 1 287 ? -8.284 -17.641 2.626 1.00 40.53 287 THR A O 1
ATOM 2177 N N . GLY A 1 288 ? -8.310 -19.107 4.347 1.00 34.56 288 GLY A N 1
ATOM 2178 C CA . GLY A 1 288 ? -9.557 -18.695 4.998 1.00 34.56 288 GLY A CA 1
ATOM 2179 C C . GLY A 1 288 ? -9.391 -17.378 5.751 1.00 34.56 288 GLY A C 1
ATOM 2180 O O . GLY A 1 288 ? -9.276 -17.365 6.975 1.00 34.56 288 GLY A O 1
ATOM 2181 N N . LEU A 1 289 ? -9.323 -16.281 4.992 1.00 35.50 289 LEU A N 1
ATOM 2182 C CA . LEU A 1 289 ? -9.427 -14.923 5.518 1.00 35.50 289 LEU A CA 1
ATOM 2183 C C . LEU A 1 289 ? -10.727 -14.828 6.343 1.00 35.50 289 LEU A C 1
ATOM 2185 O O . LEU A 1 289 ? -11.769 -15.262 5.857 1.00 35.50 289 LEU A O 1
ATOM 2189 N N . PHE A 1 290 ? -10.637 -14.265 7.554 1.00 38.00 290 PHE A N 1
ATOM 2190 C CA . PHE A 1 290 ? -11.702 -14.078 8.559 1.00 38.00 290 PHE A CA 1
ATOM 2191 C C . PHE A 1 290 ? -12.065 -15.321 9.407 1.00 38.00 290 PHE A C 1
ATOM 2193 O O . PHE A 1 290 ? -13.119 -15.928 9.245 1.00 38.00 290 PHE A O 1
ATOM 2200 N N . ARG A 1 291 ? -11.217 -15.661 10.392 1.00 35.81 291 ARG A N 1
ATOM 2201 C CA . ARG A 1 291 ? -11.698 -16.291 11.642 1.00 35.81 291 ARG A CA 1
ATOM 2202 C C . ARG A 1 291 ? -12.239 -15.185 12.554 1.00 35.81 291 ARG A C 1
ATOM 2204 O O . ARG A 1 291 ? -11.663 -14.104 12.583 1.00 35.81 291 ARG A O 1
ATOM 2211 N N . GLU A 1 292 ? -13.326 -15.469 13.268 1.00 35.06 292 GLU A N 1
ATOM 2212 C CA . GLU A 1 292 ? -14.259 -14.546 13.951 1.00 35.06 292 GLU A CA 1
ATOM 2213 C C . GLU A 1 292 ? -13.712 -13.666 15.104 1.00 35.06 292 GLU A C 1
ATOM 2215 O O . GLU A 1 292 ? -14.448 -13.323 16.023 1.00 35.06 292 GLU A O 1
ATOM 2220 N N . HIS A 1 293 ? -12.446 -13.258 15.089 1.00 39.19 293 HIS A N 1
ATOM 2221 C CA . HIS A 1 293 ? -11.910 -12.302 16.060 1.00 39.19 293 HIS A CA 1
ATOM 2222 C C . HIS A 1 293 ? -11.494 -11.022 15.333 1.00 39.19 293 HIS A C 1
ATOM 2224 O O . HIS A 1 293 ? -10.525 -11.015 14.574 1.00 39.19 293 HIS A O 1
ATOM 2230 N N . ILE A 1 294 ? -12.242 -9.936 15.557 1.00 50.12 294 ILE A N 1
ATOM 2231 C CA . ILE A 1 294 ? -11.748 -8.586 15.272 1.00 50.12 294 ILE A CA 1
ATOM 2232 C C . ILE A 1 294 ? -10.630 -8.357 16.281 1.00 50.12 294 ILE A C 1
ATOM 2234 O O . ILE A 1 294 ? -10.896 -8.223 17.473 1.00 50.12 294 ILE A O 1
ATOM 2238 N N . ASP A 1 295 ? -9.388 -8.391 15.813 1.00 57.94 295 ASP A N 1
ATOM 2239 C CA . ASP A 1 295 ? -8.238 -8.062 16.642 1.00 57.94 295 ASP A CA 1
ATOM 2240 C C . ASP A 1 295 ? -8.390 -6.599 17.107 1.00 57.94 295 ASP A C 1
ATOM 2242 O O . ASP A 1 295 ? -8.425 -5.703 16.255 1.00 57.94 295 ASP A O 1
ATOM 2246 N N . PRO A 1 296 ? -8.527 -6.336 18.425 1.00 60.47 296 PRO A N 1
ATOM 2247 C CA . PRO A 1 296 ? -8.747 -4.988 18.950 1.00 60.47 296 PRO A CA 1
ATOM 2248 C C . PRO A 1 296 ? -7.670 -3.989 18.512 1.00 60.47 296 PRO A C 1
ATOM 2250 O O . PRO A 1 296 ? -7.937 -2.787 18.436 1.00 60.47 296 PRO A O 1
ATOM 2253 N N . SER A 1 297 ? -6.469 -4.480 18.179 1.00 65.62 297 SER A N 1
ATOM 2254 C CA . SER A 1 297 ? -5.367 -3.650 17.692 1.00 65.62 297 SER A CA 1
ATOM 2255 C C . SER A 1 297 ? -5.658 -2.980 16.347 1.00 65.62 297 SER A C 1
ATOM 2257 O O . SER A 1 297 ? -5.142 -1.891 16.102 1.00 65.62 297 SER A O 1
ATOM 2259 N N . LEU A 1 298 ? -6.542 -3.546 15.511 1.00 71.00 298 LEU A N 1
ATOM 2260 C CA . LEU A 1 298 ? -6.816 -3.045 14.156 1.00 71.00 298 LEU A CA 1
ATOM 2261 C C . LEU A 1 298 ? -7.475 -1.660 14.121 1.00 71.00 298 LEU A C 1
ATOM 2263 O O . LEU A 1 298 ? -7.595 -1.073 13.054 1.00 71.00 298 LEU A O 1
ATOM 2267 N N . THR A 1 299 ? -7.880 -1.122 15.269 1.00 80.38 299 THR A N 1
ATOM 2268 C CA . THR A 1 299 ? -8.540 0.185 15.403 1.00 80.38 299 THR A CA 1
ATOM 2269 C C . THR A 1 299 ? -7.606 1.386 15.210 1.00 80.38 299 THR A C 1
ATOM 2271 O O . THR A 1 299 ? -8.088 2.497 14.981 1.00 80.38 299 THR A O 1
ATOM 2274 N N . LYS A 1 300 ? -6.281 1.185 15.261 1.00 87.00 300 LYS A N 1
ATOM 2275 C CA . LYS A 1 300 ? -5.291 2.263 15.118 1.00 87.00 300 LYS A CA 1
ATOM 2276 C C . LYS A 1 300 ? -5.233 2.793 13.674 1.00 87.00 300 LYS A C 1
ATOM 2278 O O . LYS A 1 300 ? -4.999 2.042 12.726 1.00 87.00 300 LYS A O 1
ATOM 2283 N N . SER A 1 301 ? -5.419 4.105 13.529 1.00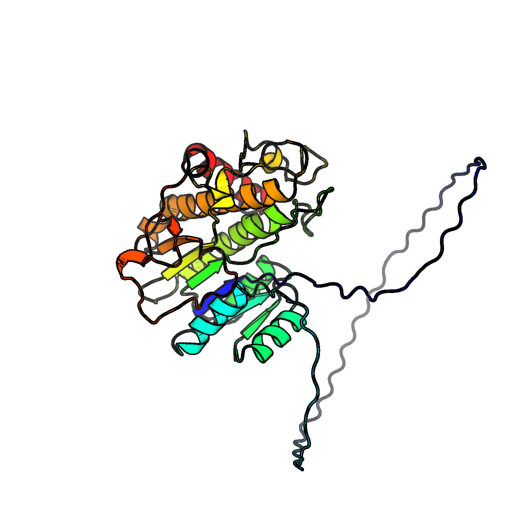 89.88 301 SER A N 1
ATOM 2284 C CA . SER A 1 301 ? -5.323 4.851 12.264 1.00 89.88 301 SER A CA 1
ATOM 2285 C C . SER A 1 301 ? -3.860 5.115 11.880 1.00 89.88 301 SER A C 1
ATOM 2287 O O . SER A 1 301 ? -2.987 5.153 12.744 1.00 89.88 301 SER A O 1
ATOM 2289 N N . GLY A 1 302 ? -3.580 5.285 10.587 1.00 89.12 302 GLY A N 1
ATOM 2290 C CA . GLY A 1 302 ? -2.237 5.572 10.067 1.00 89.12 302 GLY A CA 1
ATOM 2291 C C . GLY A 1 302 ? -1.311 4.353 9.971 1.00 89.12 302 GLY A C 1
ATOM 2292 O O . GLY A 1 302 ? -0.119 4.506 9.712 1.00 89.12 302 GLY A O 1
ATOM 2293 N N . VAL A 1 303 ? -1.834 3.139 10.169 1.00 89.75 303 VAL A N 1
ATOM 2294 C CA . VAL A 1 303 ? -1.036 1.907 10.278 1.00 89.75 303 VAL A CA 1
ATOM 2295 C C . VAL A 1 303 ? -1.072 1.073 8.996 1.00 89.75 303 VAL A C 1
ATOM 2297 O O . VAL A 1 303 ? -2.102 0.961 8.323 1.00 89.75 303 VAL A O 1
ATOM 2300 N N . TYR A 1 304 ? 0.064 0.440 8.681 1.00 88.69 304 TYR A N 1
ATOM 2301 C CA . TYR A 1 304 ? 0.161 -0.614 7.674 1.00 88.69 304 TYR A CA 1
ATOM 2302 C C . TYR A 1 304 ? 0.090 -2.001 8.322 1.00 88.69 304 TYR A C 1
ATOM 2304 O O . TYR A 1 304 ? 1.062 -2.506 8.881 1.00 88.69 304 TYR A O 1
ATOM 2312 N N . TRP A 1 305 ? -1.075 -2.634 8.236 1.00 86.56 305 TRP A N 1
ATOM 2313 C CA . TRP A 1 305 ? -1.334 -3.944 8.824 1.00 86.56 305 TRP A CA 1
ATOM 2314 C C . TRP A 1 305 ? -0.870 -5.080 7.917 1.00 86.56 305 TRP A C 1
ATOM 2316 O O . TRP A 1 305 ? -1.064 -5.063 6.697 1.00 86.56 305 TRP A O 1
ATOM 2326 N N . SER A 1 306 ? -0.265 -6.108 8.503 1.00 82.81 306 SER A N 1
ATOM 2327 C CA . SER A 1 306 ? 0.128 -7.325 7.792 1.00 82.81 306 SER A CA 1
ATOM 2328 C C . SER A 1 306 ? -0.213 -8.582 8.585 1.00 82.81 306 SER A C 1
ATOM 2330 O O . SER A 1 306 ? -0.371 -8.554 9.804 1.00 82.81 306 SER A O 1
ATOM 2332 N N . TRP A 1 307 ? -0.302 -9.696 7.857 1.00 77.75 307 TRP A N 1
ATOM 2333 C CA . TRP A 1 307 ? -0.505 -11.035 8.403 1.00 77.75 307 TRP A CA 1
ATOM 2334 C C . TRP A 1 307 ? 0.475 -12.008 7.758 1.00 77.75 307 TRP A C 1
ATOM 2336 O O . TRP A 1 307 ? 0.853 -11.870 6.589 1.00 77.75 307 TRP A O 1
ATOM 2346 N N . ASN A 1 308 ? 0.835 -13.043 8.507 1.00 70.44 308 ASN A N 1
ATOM 2347 C CA . ASN A 1 308 ? 1.424 -14.259 7.967 1.00 70.44 308 ASN A CA 1
ATOM 2348 C C . ASN A 1 308 ? 0.571 -15.464 8.401 1.00 70.44 308 ASN A C 1
ATOM 2350 O O . ASN A 1 308 ? -0.358 -15.325 9.191 1.00 70.44 308 ASN A O 1
ATOM 2354 N N . ALA A 1 309 ? 0.847 -16.652 7.859 1.00 63.50 309 ALA A N 1
ATOM 2355 C CA . ALA A 1 309 ? 0.038 -17.843 8.136 1.00 63.50 309 ALA A CA 1
ATOM 2356 C C . ALA A 1 309 ? 0.037 -18.279 9.619 1.00 63.50 309 ALA A C 1
ATOM 2358 O O . ALA A 1 309 ? -0.797 -19.098 9.998 1.00 63.50 309 ALA A O 1
ATOM 2359 N N . ALA A 1 310 ? 0.959 -17.757 10.434 1.00 61.97 310 ALA A N 1
ATOM 2360 C CA . ALA A 1 310 ? 1.219 -18.192 11.801 1.00 61.97 310 ALA A CA 1
ATOM 2361 C C . ALA A 1 310 ? 0.994 -17.102 12.869 1.00 61.97 310 ALA A C 1
ATOM 2363 O O . ALA A 1 310 ? 1.145 -17.397 14.051 1.00 61.97 310 ALA A O 1
ATOM 2364 N N . SER A 1 311 ? 0.646 -15.866 12.497 1.00 61.94 311 SER A N 1
ATOM 2365 C CA . SER A 1 311 ? 0.531 -14.745 13.437 1.00 61.94 311 SER A CA 1
ATOM 2366 C C . SER A 1 311 ? -0.853 -14.104 13.429 1.00 61.94 311 SER A C 1
ATOM 2368 O O . SER A 1 311 ? -1.552 -14.091 12.412 1.00 61.94 311 SER A O 1
ATOM 2370 N N . ALA A 1 312 ? -1.208 -13.490 14.561 1.00 71.25 312 ALA A N 1
ATOM 2371 C CA . ALA A 1 312 ? -2.206 -12.425 14.589 1.00 71.25 312 ALA A CA 1
ATOM 2372 C C . ALA A 1 312 ? -1.772 -11.254 13.680 1.00 71.25 312 ALA A C 1
ATOM 2374 O O . ALA A 1 312 ? -0.658 -11.245 13.135 1.00 71.25 312 ALA A O 1
ATOM 2375 N N . SER A 1 313 ? -2.660 -10.280 13.494 1.00 76.00 313 SER A N 1
ATOM 2376 C CA . SER A 1 313 ? -2.311 -9.019 12.835 1.00 76.00 313 SER A CA 1
ATOM 2377 C C . SER A 1 313 ? -1.130 -8.361 13.538 1.00 76.00 313 SER A C 1
ATOM 2379 O O . SER A 1 313 ? -0.998 -8.441 14.757 1.00 76.00 313 SER A O 1
ATOM 2381 N N . PHE A 1 314 ? -0.283 -7.679 12.777 1.00 81.69 314 PHE A N 1
ATOM 2382 C CA . PHE A 1 314 ? 0.761 -6.833 13.343 1.00 81.69 314 PHE A CA 1
ATOM 2383 C C . PHE A 1 314 ? 0.948 -5.565 12.508 1.00 81.69 314 PHE A C 1
ATOM 2385 O O . PHE A 1 314 ? 0.728 -5.563 11.291 1.00 81.69 314 PHE A O 1
ATOM 2392 N N . GLU A 1 315 ? 1.360 -4.490 13.179 1.00 87.38 315 GLU A N 1
ATOM 2393 C CA . GLU A 1 315 ? 1.809 -3.249 12.550 1.00 87.38 315 GLU A CA 1
ATOM 2394 C C . GLU A 1 315 ? 3.158 -3.505 11.874 1.00 87.38 315 GLU A C 1
ATOM 2396 O O . GLU A 1 315 ? 4.147 -3.857 12.518 1.00 87.38 315 GLU A O 1
ATOM 2401 N N . ASN A 1 316 ? 3.183 -3.398 10.549 1.00 86.69 316 ASN A N 1
ATOM 2402 C CA . ASN A 1 316 ? 4.362 -3.667 9.745 1.00 86.69 316 ASN A CA 1
ATOM 2403 C C . ASN A 1 316 ? 5.121 -2.367 9.475 1.00 86.69 316 ASN A C 1
ATOM 2405 O O . ASN A 1 316 ? 4.528 -1.352 9.107 1.00 86.69 316 ASN A O 1
ATOM 2409 N N . GLN A 1 317 ? 6.445 -2.406 9.613 1.00 90.50 317 GLN A N 1
ATOM 2410 C CA . GLN A 1 317 ? 7.287 -1.254 9.318 1.00 90.50 317 GLN A CA 1
ATOM 2411 C C . GLN A 1 317 ? 7.302 -0.974 7.817 1.00 90.50 317 GLN A C 1
ATOM 2413 O O . GLN A 1 317 ? 7.490 -1.873 6.991 1.00 90.50 317 GLN A O 1
ATOM 2418 N N . LEU A 1 318 ? 7.153 0.294 7.458 1.00 91.00 318 LEU A N 1
ATOM 2419 C CA . LEU A 1 318 ? 7.315 0.760 6.088 1.00 91.00 318 LEU A CA 1
ATOM 2420 C C . LEU A 1 318 ? 8.802 0.940 5.765 1.00 91.00 318 LEU A C 1
ATOM 2422 O O . LEU A 1 318 ? 9.616 1.231 6.639 1.00 91.00 318 LEU A O 1
ATOM 2426 N N . SER A 1 319 ? 9.172 0.706 4.512 1.00 90.75 319 SER A N 1
ATOM 2427 C CA . SER A 1 319 ? 10.519 0.924 4.005 1.00 90.75 319 SER A CA 1
ATOM 2428 C C . SER A 1 319 ? 10.799 2.412 3.878 1.00 90.75 319 SER A C 1
ATOM 2430 O O . SER A 1 319 ? 9.863 3.200 3.801 1.00 90.75 319 SER A O 1
ATOM 2432 N N . GLN A 1 320 ? 12.076 2.787 3.760 1.00 92.12 320 GLN A N 1
ATOM 2433 C CA . GLN A 1 320 ? 12.469 4.186 3.548 1.00 92.12 320 GLN A CA 1
ATOM 2434 C C . GLN A 1 320 ? 11.713 4.842 2.383 1.00 92.12 320 GLN A C 1
ATOM 2436 O O . GLN A 1 320 ? 11.254 5.968 2.515 1.00 92.12 320 GLN A O 1
ATOM 2441 N N . GLU A 1 321 ? 11.522 4.115 1.274 1.00 92.38 321 GLU A N 1
ATOM 2442 C CA . GLU A 1 321 ? 10.754 4.611 0.125 1.00 92.38 321 GLU A CA 1
ATOM 2443 C C . GLU A 1 321 ? 9.274 4.825 0.464 1.00 92.38 321 GLU A C 1
ATOM 2445 O O . GLU A 1 321 ? 8.698 5.782 -0.021 1.00 92.38 321 GLU A O 1
ATOM 2450 N N . ALA A 1 322 ? 8.656 3.969 1.286 1.00 92.50 322 ALA A N 1
ATOM 2451 C CA . ALA A 1 322 ? 7.235 4.043 1.647 1.00 92.50 322 ALA A CA 1
ATOM 2452 C C . ALA A 1 322 ? 6.946 4.867 2.921 1.00 92.50 322 ALA A C 1
ATOM 2454 O O . ALA A 1 322 ? 5.783 5.051 3.281 1.00 92.50 322 ALA A O 1
ATOM 2455 N N . SER A 1 323 ? 7.980 5.347 3.615 1.00 93.19 323 SER A N 1
ATOM 2456 C CA . SER A 1 323 ? 7.882 6.195 4.811 1.00 93.19 323 SER A CA 1
ATOM 2457 C C . SER A 1 323 ? 8.336 7.642 4.577 1.00 93.19 323 SER A C 1
ATOM 2459 O O . SER A 1 323 ? 8.415 8.412 5.530 1.00 93.19 323 SER A O 1
ATOM 2461 N N . ASP A 1 324 ? 8.687 8.007 3.342 1.00 95.31 324 ASP A N 1
ATOM 2462 C CA . ASP A 1 324 ? 9.123 9.352 2.954 1.00 95.31 324 ASP A CA 1
ATOM 2463 C C . ASP A 1 324 ? 7.929 10.325 2.915 1.00 95.31 324 ASP A C 1
ATOM 2465 O O . ASP A 1 324 ? 7.133 10.322 1.973 1.00 95.31 324 ASP A O 1
ATOM 2469 N N . ALA A 1 325 ? 7.792 11.144 3.962 1.00 95.06 325 ALA A N 1
ATOM 2470 C CA . ALA A 1 325 ? 6.659 12.053 4.145 1.00 95.06 325 ALA A CA 1
ATOM 2471 C C . ALA A 1 325 ? 6.593 13.168 3.084 1.00 95.06 325 ALA A C 1
ATOM 2473 O O . ALA A 1 325 ? 5.506 13.495 2.603 1.00 95.06 325 ALA A O 1
ATOM 2474 N N . ASP A 1 326 ? 7.739 13.714 2.666 1.00 96.69 326 ASP A N 1
ATOM 2475 C CA . ASP A 1 326 ? 7.788 14.762 1.639 1.00 96.69 326 ASP A CA 1
ATOM 2476 C C . ASP A 1 326 ? 7.346 14.202 0.284 1.00 96.69 326 ASP A C 1
ATOM 2478 O O . ASP A 1 326 ? 6.598 14.839 -0.467 1.00 96.69 326 ASP A O 1
ATOM 2482 N N . LYS A 1 327 ? 7.774 12.974 -0.029 1.00 96.81 327 LYS A N 1
ATOM 2483 C CA . LYS A 1 327 ? 7.341 12.271 -1.237 1.00 96.81 327 LYS A CA 1
ATOM 2484 C C . LYS A 1 327 ? 5.864 11.889 -1.168 1.00 96.81 327 LYS A C 1
ATOM 2486 O O . LYS A 1 327 ? 5.175 12.036 -2.177 1.00 96.81 327 LYS A O 1
ATOM 2491 N N . ALA A 1 328 ? 5.355 11.476 -0.005 1.00 97.12 328 ALA A N 1
ATOM 2492 C CA . ALA A 1 328 ? 3.929 11.218 0.194 1.00 97.12 328 ALA A CA 1
ATOM 2493 C C . ALA A 1 328 ? 3.080 12.473 -0.085 1.00 97.12 328 ALA A C 1
ATOM 2495 O O . ALA A 1 328 ? 2.104 12.392 -0.837 1.00 97.12 328 ALA A O 1
ATOM 2496 N N . CYS A 1 329 ? 3.499 13.641 0.419 1.00 97.62 329 CYS A N 1
ATOM 2497 C CA . CYS A 1 329 ? 2.835 14.921 0.150 1.00 97.62 329 CYS A CA 1
ATOM 2498 C C . CYS A 1 329 ? 2.840 15.276 -1.347 1.00 97.62 329 CYS A C 1
ATOM 2500 O O . CYS A 1 329 ? 1.797 15.609 -1.908 1.00 97.62 329 CYS A O 1
ATOM 2502 N N . LYS A 1 330 ? 3.979 15.122 -2.036 1.00 97.88 330 LYS A N 1
ATOM 2503 C CA . LYS A 1 330 ? 4.066 15.369 -3.489 1.00 97.88 330 LYS A CA 1
ATOM 2504 C C . LYS A 1 330 ? 3.188 14.416 -4.299 1.00 97.88 330 LYS A C 1
ATOM 2506 O O . LYS A 1 330 ? 2.528 14.839 -5.246 1.00 97.88 330 LYS A O 1
ATOM 2511 N N . VAL A 1 331 ? 3.159 13.129 -3.940 1.00 97.94 331 VAL A N 1
ATOM 2512 C CA . VAL A 1 331 ? 2.279 12.144 -4.590 1.00 97.94 331 VAL A CA 1
ATOM 2513 C C . VAL A 1 331 ? 0.816 12.545 -4.421 1.00 97.94 331 VAL A C 1
ATOM 2515 O O . VAL A 1 331 ? 0.065 12.443 -5.391 1.00 97.94 331 VAL A O 1
ATOM 2518 N N . TRP A 1 332 ? 0.416 13.036 -3.245 1.00 98.38 332 TRP A N 1
ATOM 2519 C CA . TRP A 1 332 ? -0.933 13.555 -3.008 1.00 98.38 332 TRP A CA 1
ATOM 2520 C C . TRP A 1 332 ? -1.276 14.716 -3.945 1.00 98.38 332 TRP A C 1
ATOM 2522 O O . TRP A 1 332 ? -2.241 14.622 -4.699 1.00 98.38 332 TRP A O 1
ATOM 2532 N N . GLU A 1 333 ? -0.462 15.773 -3.952 1.00 98.25 333 GLU A N 1
ATOM 2533 C CA . GLU A 1 333 ? -0.697 16.991 -4.746 1.00 98.25 333 GLU A CA 1
ATOM 2534 C C . GLU A 1 333 ? -0.760 16.701 -6.250 1.00 98.25 333 GLU A C 1
ATOM 2536 O O . GLU A 1 333 ? -1.668 17.152 -6.953 1.00 98.25 333 GLU A O 1
ATOM 2541 N N . ILE A 1 334 ? 0.173 15.886 -6.756 1.00 97.75 334 ILE A N 1
ATOM 2542 C CA . ILE A 1 334 ? 0.160 15.481 -8.163 1.00 97.75 334 ILE A CA 1
ATOM 2543 C C . ILE A 1 334 ? -1.096 14.649 -8.459 1.00 97.75 334 ILE A C 1
ATOM 2545 O O . ILE A 1 334 ? -1.718 14.836 -9.504 1.00 97.75 334 ILE A O 1
ATOM 2549 N N . SER A 1 335 ? -1.512 13.766 -7.546 1.00 97.75 335 SER A N 1
ATOM 2550 C CA . SER A 1 335 ? -2.725 12.959 -7.729 1.00 97.75 335 SER A CA 1
ATOM 2551 C C . SER A 1 335 ? -3.993 13.817 -7.742 1.00 97.75 335 SER A C 1
ATOM 2553 O O . SER A 1 335 ? -4.879 13.544 -8.552 1.00 97.75 335 SER A O 1
ATOM 2555 N N . GLU A 1 336 ? -4.086 14.879 -6.932 1.00 97.56 336 GLU A N 1
ATOM 2556 C CA . GLU A 1 336 ? -5.200 15.841 -7.006 1.00 97.56 336 GLU A CA 1
ATOM 2557 C C . GLU A 1 336 ? -5.250 16.524 -8.374 1.00 97.56 336 GLU A C 1
ATOM 2559 O O . GLU A 1 336 ? -6.310 16.557 -9.002 1.00 97.56 336 GLU A O 1
ATOM 2564 N N . LYS A 1 337 ? -4.102 16.965 -8.902 1.00 97.12 337 LYS A N 1
ATOM 2565 C CA . LYS A 1 337 ? -4.029 17.551 -10.247 1.00 97.12 337 LYS A CA 1
ATOM 2566 C C . LYS A 1 337 ? -4.458 16.565 -11.336 1.00 97.12 337 LYS A C 1
ATOM 2568 O O . LYS A 1 337 ? -5.287 16.905 -12.174 1.00 97.12 337 LYS A O 1
ATOM 2573 N N . LEU A 1 338 ? -3.916 15.345 -11.332 1.00 95.25 338 LEU A N 1
ATOM 2574 C CA . LEU A 1 338 ? -4.215 14.339 -12.361 1.00 95.25 338 LEU A CA 1
ATOM 2575 C C . LEU A 1 338 ? -5.669 13.864 -12.324 1.00 95.25 338 LEU A C 1
ATOM 2577 O O . LEU A 1 338 ? -6.226 13.509 -13.357 1.00 95.25 338 LEU A O 1
ATOM 2581 N N . THR A 1 339 ? -6.291 13.851 -11.146 1.00 94.94 339 THR A N 1
ATOM 2582 C CA . THR A 1 339 ? -7.684 13.414 -10.991 1.00 94.94 339 THR A CA 1
ATOM 2583 C C . THR A 1 339 ? -8.697 14.553 -11.120 1.00 94.94 339 THR A C 1
ATOM 2585 O O . THR A 1 339 ? -9.903 14.295 -11.089 1.00 94.94 339 THR A O 1
ATOM 2588 N N . GLY A 1 340 ? -8.239 15.797 -11.314 1.00 95.44 340 GLY A N 1
ATOM 2589 C CA . GLY A 1 340 ? -9.094 16.980 -11.439 1.00 95.44 340 GLY A CA 1
ATOM 2590 C C . GLY A 1 340 ? -9.793 17.342 -10.127 1.00 95.44 340 GLY A C 1
ATOM 2591 O O . GLY A 1 340 ? -11.005 17.560 -10.116 1.00 95.44 340 GLY A O 1
ATOM 2592 N N . LEU A 1 341 ? -9.055 17.287 -9.016 1.00 95.06 341 LEU A N 1
ATOM 2593 C CA . LEU A 1 341 ? -9.483 17.731 -7.684 1.00 95.06 341 LEU A CA 1
ATOM 2594 C C . LEU A 1 341 ? -8.753 19.001 -7.208 1.00 95.06 341 LEU A C 1
ATOM 2596 O O . LEU A 1 341 ? -9.184 19.574 -6.210 1.00 95.06 341 LEU A O 1
ATOM 2600 N N . ALA A 1 342 ? -7.663 19.392 -7.882 1.00 90.94 342 ALA A N 1
ATOM 2601 C CA . ALA A 1 342 ? -6.869 20.590 -7.586 1.00 90.94 342 ALA A CA 1
ATOM 2602 C C . ALA A 1 342 ? -7.423 21.866 -8.233 1.00 90.94 342 ALA A C 1
ATOM 2604 O O . ALA A 1 342 ? -8.132 21.746 -9.262 1.00 90.94 342 ALA A O 1
#

Radius of gyration: 24.42 Å; Cα contacts (8 Å, |Δi|>4): 535; chains: 1; bounding box: 63×62×73 Å

InterPro domains:
  IPR002347 Short-chain dehydrogenase/reductase SDR [PF00106] (85-206)
  IPR005979 Protochlorophyllide reductase [PTHR44419] (4-294)
  IPR005979 Protochlorophyllide reductase [TIGR01289] (84-294)
  IPR036291 NAD(P)-binding domain superfamily [SSF51735] (84-290)

Solvent-accessible surface area (backbone atoms only — not comparable to full-atom values): 20554 Å² total; per-residue (Å²): 63,35,41,35,40,33,56,79,85,85,78,81,87,77,81,90,80,84,87,86,90,86,87,85,86,87,84,84,89,86,86,90,85,86,88,84,89,86,87,87,80,88,88,90,86,88,84,90,85,89,84,89,83,86,89,85,90,82,87,88,86,88,80,90,88,91,85,86,90,86,90,86,81,91,74,92,76,84,75,83,48,71,55,59,51,53,55,38,55,45,46,73,66,70,81,43,55,48,39,40,32,20,72,50,49,72,59,49,49,53,51,30,58,75,68,71,42,93,62,52,73,42,63,45,88,40,65,65,62,38,52,54,55,48,58,74,67,73,64,59,32,28,31,42,36,42,58,33,61,52,78,44,67,85,45,80,65,86,52,61,40,97,88,40,24,22,38,32,36,36,50,36,24,54,48,42,51,49,46,51,63,68,43,45,61,48,38,59,70,29,84,56,95,76,30,36,44,36,34,53,33,39,56,44,22,26,56,76,35,77,63,3,58,45,80,66,50,42,64,50,74,84,34,51,0,50,72,44,49,15,51,55,76,80,56,9,49,22,43,40,40,52,81,70,43,31,50,29,38,32,18,36,18,22,29,48,27,42,22,50,29,44,50,48,24,75,74,40,22,90,83,59,66,42,28,20,28,26,37,27,91,51,89,75,83,81,72,81,79,81,66,99,65,84,60,79,76,73,67,56,54,56,37,40,37,34,45,56,101,86,52,71,79,42,83,49,85,67,15,75,84,51,60,38,63,70,58,29,52,50,53,49,56,46,46,29,52,77,66,70,72,103

pLDDT: mean 73.74, std 26.75, range [21.75, 98.38]

Secondary structure (DSSP, 8-state):
-EEEEE---------------------------------------------------------------------------HHHHHHHHHHHTSS--EEEEES-HHHHHHHHHHHT---EEEE-S-HHHHHHHHHHTTPPP-EEEE------TT-SS--B-TTSSBHHHIIIIIHHHHHHHHTHHHHHT---SS-EEEEE--TTT-TTSHHHHSSSPP--TTSHHHHTTSSSSSS-SSTTS----HHHHHHHHHHHHHHHHHHHHHHHHHHH-PEEEEEE----SS-----S---GGGG-TTEEEE--TTS--EEPPPPTTTS-HH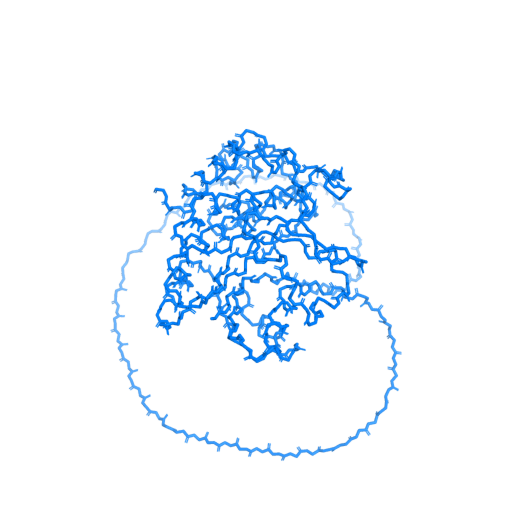HHHHHHHHHHHHHT--